Protein AF-A0A959Q922-F1 (afdb_monomer_lite)

Radius of gyration: 21.71 Å; chains: 1; bounding box: 64×31×57 Å

Structure (mmCIF, N/CA/C/O backbone):
data_AF-A0A959Q922-F1
#
_entry.id   AF-A0A959Q922-F1
#
loop_
_atom_site.group_PDB
_atom_site.id
_atom_site.type_symbol
_atom_site.label_atom_id
_atom_site.label_alt_id
_atom_site.label_comp_id
_atom_site.label_asym_id
_atom_site.label_entity_id
_atom_site.label_seq_id
_atom_site.pdbx_PDB_ins_code
_atom_site.Cartn_x
_atom_site.Cartn_y
_atom_site.Cartn_z
_atom_site.occupancy
_atom_site.B_iso_or_equiv
_atom_site.auth_seq_id
_atom_site.auth_comp_id
_atom_site.auth_asym_id
_atom_site.auth_atom_id
_atom_site.pdbx_PDB_model_num
ATOM 1 N N . TRP A 1 1 ? 31.386 0.779 5.996 1.00 81.12 1 TRP A N 1
ATOM 2 C CA . TRP A 1 1 ? 32.183 0.814 4.757 1.00 81.12 1 TRP A CA 1
ATOM 3 C C . TRP A 1 1 ? 32.625 -0.578 4.298 1.00 81.12 1 TRP A C 1
ATOM 5 O O . TRP A 1 1 ? 32.107 -1.044 3.297 1.00 81.12 1 TRP A O 1
ATOM 15 N N . LEU A 1 2 ? 33.477 -1.306 5.037 1.00 88.06 2 LEU A N 1
ATOM 16 C CA . LEU A 1 2 ? 33.973 -2.633 4.607 1.00 88.06 2 LEU A CA 1
ATOM 17 C C . LEU A 1 2 ? 32.867 -3.659 4.289 1.00 88.06 2 LEU A C 1
ATOM 19 O O . LEU A 1 2 ? 32.895 -4.270 3.225 1.00 88.06 2 LEU A O 1
ATOM 23 N N . ARG A 1 3 ? 31.847 -3.783 5.153 1.00 87.06 3 ARG A N 1
ATOM 24 C CA . ARG A 1 3 ? 30.677 -4.652 4.900 1.00 87.06 3 ARG A CA 1
ATOM 25 C C . ARG A 1 3 ? 29.931 -4.293 3.606 1.00 87.06 3 ARG A C 1
ATOM 27 O O . ARG A 1 3 ? 29.503 -5.174 2.876 1.00 87.06 3 ARG A O 1
ATOM 34 N N . PHE A 1 4 ? 29.814 -3.001 3.301 1.00 88.00 4 PHE A N 1
ATOM 35 C CA . PHE A 1 4 ? 29.164 -2.521 2.081 1.00 88.00 4 PHE A CA 1
ATOM 36 C C . PHE A 1 4 ? 29.964 -2.900 0.826 1.00 88.00 4 PHE A C 1
ATOM 38 O O . PHE A 1 4 ? 29.397 -3.399 -0.143 1.00 88.00 4 PHE A O 1
ATOM 45 N N . LEU A 1 5 ? 31.290 -2.733 0.862 1.00 90.00 5 LEU A N 1
ATOM 46 C CA . LEU A 1 5 ? 32.164 -3.130 -0.243 1.00 90.00 5 LEU A CA 1
ATOM 47 C C . LEU A 1 5 ? 32.146 -4.645 -0.484 1.00 90.00 5 LEU A C 1
ATOM 49 O O . LEU A 1 5 ? 32.189 -5.076 -1.636 1.00 90.00 5 LEU A O 1
ATOM 53 N N . GLN A 1 6 ? 32.057 -5.447 0.582 1.00 90.56 6 GLN A N 1
ATOM 54 C CA . GLN A 1 6 ? 31.902 -6.901 0.485 1.00 90.56 6 GLN A CA 1
ATOM 55 C C . GLN A 1 6 ? 30.592 -7.282 -0.214 1.00 90.56 6 GLN A C 1
ATOM 57 O O . GLN A 1 6 ? 30.623 -8.092 -1.138 1.00 90.56 6 GLN A O 1
ATOM 62 N N . GLU A 1 7 ? 29.471 -6.657 0.155 1.00 89.75 7 GLU A N 1
ATOM 63 C CA . GLU A 1 7 ? 28.187 -6.875 -0.526 1.00 89.75 7 GLU A CA 1
ATOM 64 C C . GLU A 1 7 ? 28.234 -6.428 -1.992 1.00 89.75 7 GLU A C 1
ATOM 66 O O . GLU A 1 7 ? 27.831 -7.183 -2.873 1.00 89.75 7 GLU A O 1
ATOM 71 N N . CYS A 1 8 ? 28.819 -5.263 -2.288 1.00 89.44 8 CYS A N 1
ATOM 72 C CA . CYS A 1 8 ? 29.004 -4.808 -3.668 1.00 89.44 8 CYS A CA 1
ATOM 73 C C . CYS A 1 8 ? 29.812 -5.813 -4.496 1.00 89.44 8 CYS A C 1
ATOM 75 O O . CYS A 1 8 ? 29.437 -6.135 -5.621 1.00 89.44 8 CYS A O 1
ATOM 77 N N . ARG A 1 9 ? 30.904 -6.348 -3.936 1.00 90.94 9 ARG A N 1
ATOM 78 C CA . ARG A 1 9 ? 31.729 -7.363 -4.602 1.00 90.94 9 ARG A CA 1
ATOM 79 C C . ARG A 1 9 ? 30.951 -8.656 -4.833 1.00 90.94 9 ARG A C 1
ATOM 81 O O . ARG A 1 9 ? 31.013 -9.201 -5.928 1.00 90.94 9 ARG A O 1
ATOM 88 N N . LYS A 1 10 ? 30.210 -9.126 -3.827 1.00 90.56 10 LYS A N 1
ATOM 89 C CA . LYS A 1 10 ? 29.390 -10.344 -3.905 1.00 90.56 10 LYS A CA 1
ATOM 90 C C . LYS A 1 10 ? 28.313 -10.253 -4.989 1.00 90.56 10 LYS A C 1
ATOM 92 O O . LYS A 1 10 ? 28.005 -11.257 -5.616 1.00 90.56 10 LYS A O 1
ATOM 97 N N . ARG A 1 11 ? 27.764 -9.058 -5.213 1.00 87.88 11 ARG A N 1
ATOM 98 C CA . ARG A 1 11 ? 26.730 -8.776 -6.222 1.00 87.88 11 ARG A CA 1
ATOM 99 C C . ARG A 1 11 ? 27.289 -8.349 -7.582 1.00 87.88 11 ARG A C 1
ATOM 101 O O . ARG A 1 11 ? 26.528 -7.919 -8.437 1.00 87.88 11 ARG A O 1
ATOM 108 N N . GLY A 1 12 ? 28.608 -8.430 -7.777 1.00 90.12 12 GLY A N 1
ATOM 109 C CA . GLY A 1 12 ? 29.240 -8.089 -9.052 1.00 90.12 12 GLY A CA 1
ATOM 110 C C . GLY A 1 12 ? 29.175 -6.602 -9.410 1.00 90.12 12 GLY A C 1
ATOM 111 O O . GLY A 1 12 ? 29.286 -6.263 -10.581 1.00 90.12 12 GLY A O 1
ATOM 112 N N . ILE A 1 13 ? 29.006 -5.706 -8.431 1.00 89.81 13 ILE A N 1
ATOM 113 C CA . ILE A 1 13 ? 28.957 -4.262 -8.684 1.00 89.81 13 ILE A CA 1
ATOM 114 C C . ILE A 1 13 ? 30.365 -3.767 -9.073 1.00 89.81 13 ILE A C 1
ATOM 116 O O . ILE A 1 13 ? 31.301 -3.897 -8.254 1.00 89.81 13 ILE A O 1
ATOM 120 N N . PRO A 1 14 ? 30.523 -3.186 -10.283 1.00 92.88 14 PRO A N 1
ATOM 121 C CA . PRO A 1 14 ? 31.784 -2.622 -10.764 1.00 92.88 14 PRO A CA 1
ATOM 122 C C . PRO A 1 14 ? 32.370 -1.591 -9.797 1.00 92.88 14 PRO A C 1
ATOM 124 O O . PRO A 1 14 ? 31.629 -0.903 -9.096 1.00 92.88 14 PRO A O 1
ATOM 127 N N . VAL A 1 15 ? 33.701 -1.529 -9.695 1.00 92.88 15 VAL A N 1
ATOM 128 C CA . VAL A 1 15 ? 34.408 -0.713 -8.685 1.00 92.88 15 VAL A CA 1
ATOM 129 C C . VAL A 1 15 ? 34.086 0.775 -8.830 1.00 92.88 15 VAL A C 1
ATOM 131 O O . VAL A 1 15 ? 33.819 1.439 -7.831 1.00 92.88 15 VAL A O 1
ATOM 134 N N . ASP A 1 16 ? 34.050 1.256 -10.064 1.00 93.50 16 ASP A N 1
ATOM 135 C CA . ASP A 1 16 ? 33.673 2.603 -10.491 1.00 93.50 16 ASP A CA 1
ATOM 136 C C . ASP A 1 16 ? 32.233 2.978 -10.103 1.00 93.50 16 ASP A C 1
ATOM 138 O O . ASP A 1 16 ? 31.968 4.124 -9.750 1.00 93.50 16 ASP A O 1
ATOM 142 N N . HIS A 1 17 ? 31.313 2.013 -10.037 1.00 93.31 17 HIS A N 1
ATOM 143 C CA . HIS A 1 17 ? 29.937 2.260 -9.589 1.00 93.31 17 HIS A CA 1
ATOM 144 C C . HIS A 1 17 ? 29.790 2.342 -8.060 1.00 93.31 17 HIS A C 1
ATOM 146 O O . HIS A 1 17 ? 28.818 2.912 -7.562 1.00 93.31 17 HIS A O 1
ATOM 152 N N . ARG A 1 18 ? 30.725 1.786 -7.274 1.00 92.12 18 ARG A N 1
ATOM 153 C CA . ARG A 1 18 ? 30.552 1.637 -5.810 1.00 92.12 18 ARG A CA 1
ATOM 154 C C . ARG A 1 18 ? 30.454 2.964 -5.072 1.00 92.12 18 ARG A C 1
ATOM 156 O O . ARG A 1 18 ? 29.765 3.022 -4.056 1.00 92.12 18 ARG A O 1
ATOM 163 N N . LEU A 1 19 ? 31.121 4.008 -5.568 1.00 91.19 19 LEU A N 1
ATOM 164 C CA . LEU A 1 19 ? 31.054 5.339 -4.967 1.00 91.19 19 LEU A CA 1
ATOM 165 C C . LEU A 1 19 ? 29.645 5.930 -5.096 1.00 91.19 19 LEU A C 1
ATOM 167 O O . LEU A 1 19 ? 29.075 6.357 -4.095 1.00 91.19 19 LEU A O 1
ATOM 171 N N . ALA A 1 20 ? 29.052 5.866 -6.292 1.00 91.50 20 ALA A N 1
ATOM 172 C CA . ALA A 1 20 ? 27.678 6.308 -6.523 1.00 91.50 20 ALA A CA 1
ATOM 173 C C . ALA A 1 20 ? 26.677 5.498 -5.685 1.00 91.50 20 ALA A C 1
ATOM 175 O O . ALA A 1 20 ? 25.790 6.064 -5.053 1.00 91.50 20 ALA A O 1
ATOM 176 N N . VAL A 1 21 ? 26.858 4.176 -5.597 1.00 90.75 21 VAL A N 1
ATOM 177 C CA . VAL A 1 21 ? 26.016 3.319 -4.747 1.00 90.75 21 VAL A CA 1
ATOM 178 C C . VAL A 1 21 ? 26.123 3.705 -3.266 1.00 90.75 21 VAL A C 1
ATOM 180 O O . VAL A 1 21 ? 25.120 3.719 -2.554 1.00 90.75 21 VAL A O 1
ATOM 183 N N . TRP A 1 22 ? 27.326 4.016 -2.785 1.00 90.56 22 TRP A N 1
ATOM 184 C CA . TRP A 1 22 ? 27.530 4.444 -1.403 1.00 90.56 22 TRP A CA 1
ATOM 185 C C . TRP A 1 22 ? 26.873 5.788 -1.113 1.00 90.56 22 TRP A C 1
ATOM 187 O O . TRP A 1 22 ? 26.200 5.923 -0.095 1.00 90.56 22 TRP A O 1
ATOM 197 N N . ALA A 1 23 ? 27.026 6.755 -2.016 1.00 90.06 23 ALA A N 1
ATOM 198 C CA . ALA A 1 23 ? 26.365 8.050 -1.920 1.00 90.06 23 ALA A CA 1
ATOM 199 C C . ALA A 1 23 ? 24.838 7.874 -1.817 1.00 90.06 23 ALA A C 1
ATOM 201 O O . ALA A 1 23 ? 24.204 8.423 -0.916 1.00 90.06 23 ALA A O 1
ATOM 202 N N . LEU A 1 24 ? 24.255 6.983 -2.628 1.00 89.25 24 LEU A N 1
ATOM 203 C CA . LEU A 1 24 ? 22.829 6.648 -2.549 1.00 89.25 24 LEU A CA 1
ATOM 204 C C . LEU A 1 24 ? 22.419 6.041 -1.200 1.00 89.25 24 LEU A C 1
ATOM 206 O O . LEU A 1 24 ? 21.333 6.341 -0.706 1.00 89.25 24 LEU A O 1
ATOM 210 N N . ASP A 1 25 ? 23.270 5.219 -0.578 1.00 87.31 25 ASP A N 1
ATOM 211 C CA . ASP A 1 25 ? 23.024 4.696 0.777 1.00 87.31 25 ASP A CA 1
ATOM 212 C C . ASP A 1 25 ? 23.011 5.821 1.823 1.00 87.31 25 ASP A C 1
ATOM 214 O O . ASP A 1 25 ? 22.248 5.773 2.789 1.00 87.31 25 ASP A O 1
ATOM 218 N N . LYS A 1 26 ? 23.808 6.873 1.600 1.00 89.00 26 LYS A N 1
ATOM 219 C CA . LYS A 1 26 ? 23.829 8.098 2.412 1.00 89.00 26 LYS A CA 1
ATOM 220 C C . LYS A 1 26 ? 22.708 9.083 2.094 1.00 89.00 26 LYS A C 1
ATOM 222 O O . LYS A 1 26 ? 22.577 10.080 2.796 1.00 89.00 26 LYS A O 1
ATOM 227 N N . GLY A 1 27 ? 21.856 8.775 1.117 1.00 86.81 27 GLY A N 1
ATOM 228 C CA . GLY A 1 27 ? 20.768 9.652 0.687 1.00 86.81 27 GLY A CA 1
ATOM 229 C C . GLY A 1 27 ? 21.210 10.749 -0.282 1.00 86.81 27 GLY A C 1
ATOM 230 O O . GLY A 1 27 ? 20.425 11.645 -0.576 1.00 86.81 27 GLY A O 1
ATOM 231 N N . GLU A 1 28 ? 22.434 10.680 -0.801 1.00 89.94 28 GLU A N 1
ATOM 232 C CA . GLU A 1 28 ? 22.935 11.576 -1.838 1.00 89.94 28 GLU A CA 1
ATOM 233 C C . GLU A 1 28 ? 22.493 11.060 -3.211 1.00 89.94 28 GLU A C 1
ATOM 235 O O 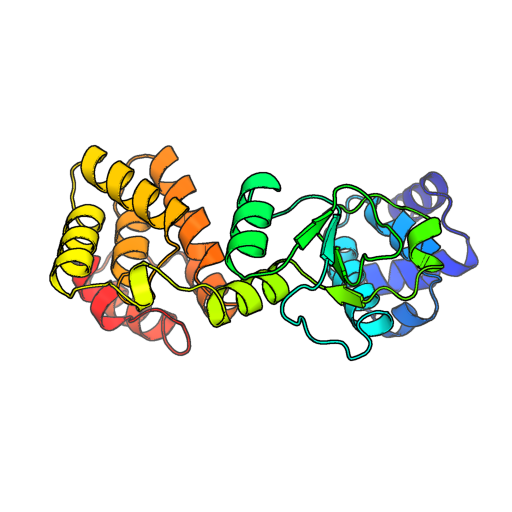. GLU A 1 28 ? 23.095 10.175 -3.820 1.00 89.94 28 GLU A O 1
ATOM 240 N N . GLU A 1 29 ? 21.385 11.605 -3.704 1.00 87.19 29 GLU A N 1
ATOM 241 C CA . GLU A 1 29 ? 20.735 11.122 -4.926 1.00 87.19 29 GLU A CA 1
ATOM 242 C C . GLU A 1 29 ? 21.358 11.679 -6.215 1.00 87.19 29 GLU A C 1
ATOM 244 O O . GLU A 1 29 ? 21.071 11.176 -7.299 1.00 87.19 29 GLU A O 1
ATOM 249 N N . GLY A 1 30 ? 22.249 12.673 -6.118 1.00 86.38 30 GLY A N 1
ATOM 250 C CA . GLY A 1 30 ? 22.858 13.345 -7.275 1.00 86.38 30 GLY A CA 1
ATOM 251 C C . GLY A 1 30 ? 23.665 12.419 -8.192 1.00 86.38 30 GLY A C 1
ATOM 252 O O . GLY A 1 30 ? 23.790 12.688 -9.384 1.00 86.38 30 GLY A O 1
ATOM 253 N N . LEU A 1 31 ? 24.156 11.292 -7.668 1.00 85.12 31 LEU A N 1
ATOM 254 C CA . LEU A 1 31 ? 24.905 10.296 -8.442 1.00 85.12 31 LEU A CA 1
ATOM 255 C C . LEU A 1 31 ? 24.020 9.167 -9.004 1.00 85.12 31 LEU A C 1
ATOM 257 O O . LEU A 1 31 ? 24.512 8.312 -9.738 1.00 85.12 31 LEU A O 1
ATOM 261 N N . ALA A 1 32 ? 22.708 9.170 -8.726 1.00 84.88 32 A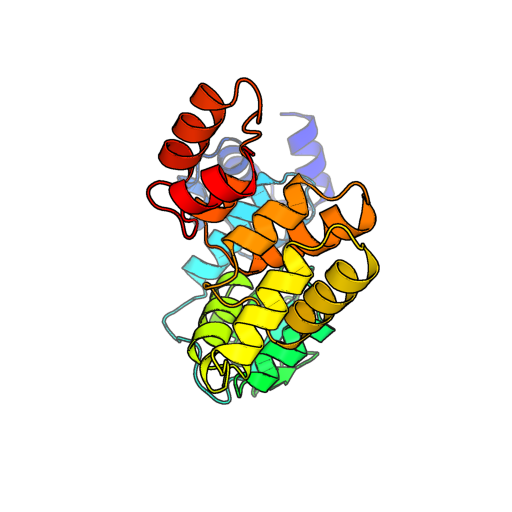LA A N 1
ATOM 262 C CA . ALA A 1 32 ? 21.760 8.157 -9.209 1.00 84.88 32 ALA A CA 1
ATOM 263 C C . ALA A 1 32 ? 21.784 7.993 -10.736 1.00 84.88 32 ALA A C 1
ATOM 265 O O . ALA A 1 32 ? 21.728 6.874 -11.250 1.00 84.88 32 ALA A O 1
ATOM 266 N N . GLY A 1 33 ? 21.876 9.118 -11.456 1.00 84.00 33 GLY A N 1
ATOM 267 C CA . GLY A 1 33 ? 21.848 9.164 -12.919 1.00 84.00 33 GLY A CA 1
ATOM 268 C C . GLY A 1 33 ? 23.062 8.524 -13.593 1.00 84.00 33 GLY A C 1
ATOM 269 O O . GLY A 1 33 ? 22.961 8.122 -14.751 1.00 84.00 33 GLY A O 1
ATOM 270 N N . GLN A 1 34 ? 24.177 8.390 -12.869 1.00 87.69 34 GLN A N 1
ATOM 271 C CA . GLN A 1 34 ? 25.429 7.832 -13.389 1.00 87.69 34 GLN A CA 1
ATOM 272 C C . GLN A 1 34 ? 25.416 6.302 -13.430 1.00 87.69 34 GLN A C 1
ATOM 274 O O . GLN A 1 34 ? 26.198 5.697 -14.156 1.00 87.69 34 GLN A O 1
ATOM 279 N N . LEU A 1 35 ? 24.525 5.661 -12.667 1.00 89.06 35 LEU A N 1
ATOM 280 C CA . LEU A 1 35 ? 24.443 4.209 -12.633 1.00 89.06 35 LEU A CA 1
ATOM 281 C C . LEU A 1 35 ? 23.679 3.672 -13.854 1.00 89.06 35 LEU A C 1
ATOM 283 O O . LEU A 1 35 ? 22.560 4.129 -14.136 1.00 89.06 35 LEU A O 1
ATOM 287 N N . PRO A 1 36 ? 24.219 2.656 -14.554 1.00 88.12 36 PRO A N 1
ATOM 288 C CA . PRO A 1 36 ? 23.444 1.928 -15.545 1.00 88.12 36 PRO A CA 1
ATOM 289 C C . PRO A 1 36 ? 22.304 1.171 -14.859 1.00 88.12 36 PRO A C 1
ATOM 291 O O . PRO A 1 36 ? 22.380 0.800 -13.685 1.00 88.12 36 PRO A O 1
ATOM 294 N N . ILE A 1 37 ? 21.232 0.907 -15.600 1.00 84.06 37 ILE A N 1
ATOM 295 C CA . ILE A 1 37 ? 20.049 0.222 -15.068 1.00 84.06 37 ILE A CA 1
ATOM 296 C C . ILE A 1 37 ? 20.375 -1.195 -14.552 1.00 84.06 37 ILE A C 1
ATOM 298 O O . ILE A 1 37 ? 19.876 -1.587 -13.500 1.00 84.06 37 ILE A O 1
ATOM 302 N N . ALA A 1 38 ? 21.318 -1.907 -15.178 1.00 84.06 38 ALA A N 1
ATOM 303 C CA . ALA A 1 38 ? 21.831 -3.185 -14.680 1.00 84.06 38 ALA A CA 1
ATOM 304 C C . ALA A 1 38 ? 22.431 -3.082 -13.261 1.00 84.06 38 ALA A C 1
ATOM 306 O O . ALA A 1 38 ? 22.221 -3.964 -12.427 1.00 84.06 38 ALA A O 1
ATOM 307 N N . ALA A 1 39 ? 23.124 -1.980 -12.941 1.00 87.69 39 ALA A N 1
ATOM 308 C CA . ALA A 1 39 ? 23.636 -1.755 -11.590 1.00 87.69 39 ALA A CA 1
ATOM 309 C C . ALA A 1 39 ? 22.485 -1.551 -10.598 1.00 87.69 39 ALA A C 1
ATOM 311 O O . ALA A 1 39 ? 22.498 -2.134 -9.518 1.00 87.69 39 ALA A O 1
ATOM 312 N N . TRP A 1 40 ? 21.452 -0.798 -10.984 1.00 87.69 40 TRP A N 1
ATOM 313 C CA . TRP A 1 40 ? 20.232 -0.621 -10.191 1.00 87.69 40 TRP A CA 1
ATOM 314 C C . TRP A 1 40 ? 19.535 -1.949 -9.866 1.00 87.69 40 TRP A C 1
ATOM 316 O O . TRP A 1 40 ? 19.079 -2.137 -8.737 1.00 87.69 40 TRP A O 1
ATOM 326 N N . TRP A 1 41 ? 19.508 -2.896 -10.806 1.00 87.31 41 TRP A N 1
ATOM 327 C CA . TRP A 1 41 ? 18.996 -4.246 -10.561 1.00 87.31 41 TRP A CA 1
ATOM 328 C C . TRP A 1 41 ? 19.832 -5.016 -9.539 1.00 87.31 41 TRP A C 1
ATOM 330 O O . TRP A 1 41 ? 19.270 -5.578 -8.599 1.00 87.31 41 TRP A O 1
ATOM 340 N N . ALA A 1 42 ? 21.163 -4.970 -9.645 1.00 86.44 42 ALA A N 1
ATOM 341 C CA . ALA A 1 42 ? 22.051 -5.586 -8.657 1.00 86.44 42 ALA A CA 1
ATOM 342 C C . ALA A 1 42 ? 21.846 -5.004 -7.241 1.00 86.44 42 ALA A C 1
ATOM 344 O O . ALA A 1 42 ? 21.926 -5.730 -6.246 1.00 86.44 42 ALA A O 1
ATOM 345 N N . LEU A 1 43 ? 21.504 -3.713 -7.128 1.00 87.62 43 LEU A N 1
ATOM 346 C CA . LEU A 1 43 ? 21.202 -3.072 -5.840 1.00 87.62 43 LEU A CA 1
ATOM 347 C C . LEU A 1 43 ? 19.946 -3.606 -5.155 1.00 87.62 43 LEU A C 1
ATOM 349 O O . LEU A 1 43 ? 19.875 -3.574 -3.926 1.00 87.62 43 LEU A O 1
ATOM 353 N N . LEU A 1 44 ? 18.962 -4.115 -5.901 1.00 85.81 44 LEU A N 1
ATOM 354 C CA . LEU A 1 44 ? 17.750 -4.688 -5.306 1.00 85.81 44 LEU A CA 1
ATOM 355 C C . LEU A 1 44 ? 18.023 -5.965 -4.508 1.00 85.81 44 LEU A C 1
ATOM 357 O O . LEU A 1 44 ? 17.262 -6.294 -3.587 1.00 85.81 44 LEU A O 1
ATOM 361 N N . GLU A 1 45 ? 19.101 -6.671 -4.848 1.00 85.19 45 GLU A N 1
ATOM 362 C CA . GLU A 1 45 ? 19.537 -7.870 -4.141 1.00 85.19 45 GLU A CA 1
ATOM 363 C C . GLU A 1 45 ? 20.265 -7.559 -2.828 1.00 85.19 45 GLU A C 1
ATOM 365 O O . GLU A 1 45 ? 20.411 -8.436 -1.966 1.00 85.19 45 GLU A O 1
ATOM 370 N N . ILE A 1 46 ? 20.712 -6.314 -2.648 1.00 85.31 46 ILE A N 1
ATOM 371 C CA . ILE A 1 46 ? 21.282 -5.856 -1.387 1.00 85.31 46 ILE A CA 1
ATOM 372 C C . ILE A 1 46 ? 20.119 -5.636 -0.405 1.00 85.31 46 ILE A C 1
ATOM 374 O O . ILE A 1 46 ? 19.136 -4.966 -0.737 1.00 85.31 46 ILE A O 1
ATOM 378 N N . PRO A 1 47 ? 20.177 -6.182 0.824 1.00 81.06 47 PRO A N 1
ATOM 379 C CA . PRO A 1 47 ? 19.087 -6.101 1.796 1.00 81.06 47 PRO A CA 1
ATOM 380 C C . PRO A 1 47 ? 18.974 -4.715 2.464 1.00 81.06 47 PRO A C 1
ATOM 382 O O . PRO A 1 47 ? 18.725 -4.619 3.662 1.00 81.06 47 PRO A O 1
ATOM 385 N N . LEU A 1 48 ? 19.127 -3.633 1.696 1.00 82.25 48 LEU A N 1
ATOM 386 C CA . LEU A 1 48 ? 18.989 -2.253 2.152 1.00 82.25 48 LEU A CA 1
ATOM 387 C C . LEU A 1 48 ? 17.637 -1.679 1.685 1.00 82.25 48 LEU A C 1
ATOM 389 O O . LEU A 1 48 ? 17.392 -1.551 0.481 1.00 82.25 48 LEU A O 1
ATOM 393 N N . PRO A 1 49 ? 16.717 -1.335 2.610 1.00 77.81 49 PRO A N 1
ATOM 394 C CA . PRO A 1 49 ? 15.394 -0.813 2.253 1.00 77.81 49 PRO A CA 1
ATOM 395 C C . PRO A 1 49 ? 15.429 0.481 1.426 1.00 77.81 49 PRO A C 1
ATOM 397 O O . PRO A 1 49 ? 14.544 0.693 0.592 1.00 77.81 49 PRO A O 1
ATOM 400 N N . SER A 1 50 ? 16.446 1.323 1.637 1.00 83.38 50 SER A N 1
ATOM 401 C CA . SER A 1 50 ? 16.686 2.576 0.909 1.00 83.38 50 SER A CA 1
ATOM 402 C C . SER A 1 50 ? 16.784 2.338 -0.597 1.00 83.38 50 SER A C 1
ATOM 404 O O . SER A 1 50 ? 16.063 2.979 -1.362 1.00 83.38 50 SER A O 1
ATOM 406 N N . PHE A 1 51 ? 17.567 1.347 -1.028 1.00 85.88 51 PHE A N 1
ATOM 407 C CA . PHE A 1 51 ? 17.762 1.039 -2.446 1.00 85.88 51 PHE A CA 1
ATOM 408 C C . PHE A 1 51 ? 16.488 0.593 -3.147 1.00 85.88 51 PHE A C 1
ATOM 410 O O . PHE A 1 51 ? 16.232 1.028 -4.261 1.00 85.88 51 PHE A O 1
ATOM 417 N N . ARG A 1 52 ? 15.617 -0.184 -2.495 1.00 84.88 52 ARG A N 1
ATOM 418 C CA . ARG A 1 52 ? 14.334 -0.589 -3.103 1.00 84.88 52 ARG A CA 1
ATOM 419 C C . ARG A 1 52 ? 13.388 0.584 -3.334 1.00 84.88 52 ARG A C 1
ATOM 421 O O . ARG A 1 52 ? 12.552 0.546 -4.238 1.00 84.88 52 ARG A O 1
ATOM 428 N N . ARG A 1 53 ? 13.449 1.598 -2.469 1.00 84.75 53 ARG A N 1
ATOM 429 C CA . ARG A 1 53 ? 12.675 2.832 -2.637 1.00 84.75 53 ARG A CA 1
ATOM 430 C C . ARG A 1 53 ? 13.265 3.671 -3.768 1.00 84.75 53 ARG A C 1
ATOM 432 O O . ARG A 1 53 ? 12.520 4.074 -4.654 1.00 84.75 53 ARG A O 1
ATOM 439 N N . LEU A 1 54 ? 14.582 3.873 -3.748 1.00 86.25 54 LEU A N 1
ATOM 440 C CA . LEU A 1 54 ? 15.301 4.663 -4.749 1.00 86.25 54 LEU A CA 1
ATOM 441 C C . LEU A 1 54 ? 15.201 4.048 -6.147 1.00 86.25 54 LEU A C 1
ATOM 443 O O . LEU A 1 54 ? 14.881 4.765 -7.083 1.00 86.25 54 LEU A O 1
ATOM 447 N N . PHE A 1 55 ? 15.361 2.728 -6.269 1.00 86.69 55 PHE A N 1
ATOM 448 C CA . PHE A 1 55 ? 15.215 1.987 -7.523 1.00 86.69 55 PHE A CA 1
ATOM 449 C C . PHE A 1 55 ? 13.863 2.248 -8.174 1.00 86.69 55 PHE A C 1
ATOM 451 O O . PHE A 1 55 ? 13.795 2.614 -9.341 1.00 86.69 55 PHE A O 1
ATOM 458 N N . ARG A 1 56 ? 12.774 2.079 -7.412 1.00 83.94 56 ARG A N 1
ATOM 459 C CA . ARG A 1 56 ? 11.421 2.255 -7.949 1.00 83.94 56 ARG A CA 1
ATOM 460 C C . ARG A 1 56 ? 11.203 3.671 -8.442 1.00 83.94 56 ARG A C 1
ATOM 462 O O . ARG A 1 56 ? 10.686 3.834 -9.536 1.00 83.94 56 ARG A O 1
ATOM 469 N N . ARG A 1 57 ? 11.626 4.666 -7.660 1.00 84.62 57 ARG A N 1
ATOM 470 C CA . ARG A 1 57 ? 11.521 6.066 -8.069 1.00 84.62 57 ARG A CA 1
ATOM 471 C C . ARG A 1 57 ? 12.357 6.322 -9.326 1.00 84.62 57 ARG A C 1
ATOM 473 O O . ARG A 1 57 ? 11.819 6.774 -10.316 1.00 84.62 57 ARG A O 1
ATOM 480 N N . PHE A 1 58 ? 13.623 5.911 -9.335 1.00 85.44 58 PHE A N 1
ATOM 481 C CA . PHE A 1 58 ? 14.525 6.126 -10.466 1.00 85.44 58 PHE A CA 1
ATOM 482 C C . PHE A 1 58 ? 14.056 5.455 -11.763 1.00 85.44 58 PHE A C 1
ATOM 484 O O . PHE A 1 58 ? 14.070 6.081 -12.818 1.00 85.44 58 PHE A O 1
ATOM 491 N N . VAL A 1 59 ? 13.638 4.187 -11.708 1.00 82.88 59 VAL A N 1
ATOM 492 C CA . VAL A 1 59 ? 13.178 3.462 -12.902 1.00 82.88 59 VAL A CA 1
ATOM 493 C C . VAL A 1 59 ? 11.870 4.046 -13.422 1.00 82.88 59 VAL A C 1
ATOM 495 O O . VAL A 1 59 ? 11.726 4.205 -14.632 1.00 82.88 59 VAL A O 1
ATOM 498 N N . VAL A 1 60 ? 10.944 4.414 -12.533 1.00 84.00 60 VAL A N 1
ATOM 499 C CA . VAL A 1 60 ? 9.693 5.071 -12.931 1.00 84.00 60 VAL A CA 1
ATOM 500 C C . VAL A 1 60 ? 9.961 6.466 -13.494 1.00 84.00 60 VAL A C 1
ATOM 502 O O . VAL A 1 60 ? 9.432 6.777 -14.547 1.00 84.00 60 VAL A O 1
ATOM 505 N N . ASP A 1 61 ? 10.833 7.273 -12.897 1.00 83.31 61 ASP A N 1
ATOM 506 C CA . ASP A 1 61 ? 11.125 8.623 -13.401 1.00 83.31 61 ASP A CA 1
ATOM 507 C C . ASP A 1 61 ? 11.854 8.582 -14.755 1.00 83.31 61 ASP A C 1
ATOM 509 O O . ASP A 1 61 ? 11.592 9.394 -15.638 1.00 83.31 61 ASP A O 1
ATOM 513 N N . ARG A 1 62 ? 12.766 7.619 -14.945 1.00 77.25 62 ARG A N 1
ATOM 514 C CA . ARG A 1 62 ? 13.620 7.538 -16.140 1.00 77.25 62 ARG A CA 1
ATOM 515 C C . ARG A 1 62 ? 12.972 6.804 -17.316 1.00 77.25 62 ARG A C 1
ATOM 517 O O . ARG A 1 62 ? 13.356 7.034 -18.457 1.00 77.25 62 ARG A O 1
ATOM 524 N N . LYS A 1 63 ? 12.052 5.871 -17.053 1.00 75.38 63 LYS A N 1
ATOM 525 C CA . LYS A 1 63 ? 11.371 5.060 -18.082 1.00 75.38 63 LYS A CA 1
ATOM 526 C C . LYS A 1 63 ? 9.849 5.232 -18.083 1.00 75.38 63 LYS A C 1
ATOM 528 O O . LYS A 1 63 ? 9.159 4.639 -18.910 1.00 75.38 63 LYS A O 1
ATOM 533 N N . GLY A 1 64 ? 9.305 6.037 -17.179 1.00 65.94 64 GLY A N 1
ATOM 534 C CA . GLY A 1 64 ? 7.903 6.446 -17.148 1.00 65.94 64 GLY A CA 1
ATOM 535 C C . GLY A 1 64 ? 7.628 7.613 -18.088 1.00 65.94 64 GLY A C 1
ATOM 536 O O . GLY A 1 64 ? 6.931 8.550 -17.712 1.00 65.94 64 GLY A O 1
ATOM 537 N N . GLU A 1 65 ? 8.181 7.585 -19.302 1.00 58.84 65 GLU A N 1
ATOM 538 C CA . GLU A 1 65 ? 7.907 8.612 -20.305 1.00 58.84 65 GLU A CA 1
ATOM 539 C C . GLU A 1 65 ? 6.420 8.579 -20.701 1.00 58.84 65 GLU A C 1
ATOM 541 O O . GLU A 1 65 ? 5.986 7.782 -21.532 1.00 58.84 65 GLU A O 1
ATOM 546 N N . GLY A 1 66 ? 5.628 9.446 -20.065 1.00 60.72 66 GLY A N 1
ATOM 547 C CA . GLY A 1 66 ? 4.505 10.181 -20.657 1.00 60.72 66 GLY A CA 1
ATOM 548 C C . GLY A 1 66 ? 3.296 9.403 -21.182 1.00 60.72 66 GLY A C 1
ATOM 549 O O . GLY A 1 66 ? 2.391 10.025 -21.737 1.00 60.72 66 GLY A O 1
ATOM 550 N N . ARG A 1 67 ? 3.232 8.076 -21.039 1.00 79.94 67 ARG A N 1
ATOM 551 C CA . ARG A 1 67 ? 2.059 7.284 -21.435 1.00 79.94 67 ARG A CA 1
ATOM 552 C C . ARG A 1 67 ? 1.206 6.995 -20.200 1.00 79.94 67 ARG A C 1
ATOM 554 O O . ARG A 1 67 ? 1.506 6.051 -19.477 1.00 79.94 67 ARG A O 1
ATOM 561 N N . PRO A 1 68 ? 0.164 7.799 -19.918 1.00 88.06 68 PRO A N 1
ATOM 562 C CA . PRO A 1 68 ? -0.767 7.467 -18.849 1.00 88.06 68 PRO A CA 1
ATOM 563 C C . PRO A 1 68 ? -1.457 6.136 -19.157 1.00 88.06 68 PRO A C 1
ATOM 565 O O . PRO A 1 68 ? -1.619 5.768 -20.325 1.00 88.06 68 PRO A O 1
ATOM 568 N N . LEU A 1 69 ? -1.904 5.440 -18.111 1.00 92.56 69 LEU A N 1
ATOM 569 C CA . LEU A 1 69 ? -2.730 4.245 -18.258 1.00 92.56 69 LEU A CA 1
ATOM 570 C C . LEU A 1 69 ? -3.997 4.592 -19.054 1.00 92.56 69 LEU A C 1
ATOM 572 O O . LEU A 1 69 ? -4.663 5.598 -18.801 1.00 92.56 69 LEU A O 1
ATOM 576 N N . ARG A 1 70 ? -4.318 3.764 -20.050 1.00 93.25 70 ARG A N 1
ATOM 577 C CA . ARG A 1 70 ? -5.486 3.921 -20.929 1.00 93.25 70 ARG A CA 1
ATOM 578 C C . ARG A 1 70 ? -6.279 2.614 -20.967 1.00 93.25 70 ARG A C 1
ATOM 580 O O . ARG A 1 70 ? -5.668 1.558 -20.800 1.00 93.25 70 ARG A O 1
ATOM 587 N N . PRO A 1 71 ? -7.599 2.663 -21.225 1.00 92.38 71 PRO A N 1
ATOM 588 C CA . PRO A 1 71 ? -8.405 1.453 -21.359 1.00 92.38 71 PRO A CA 1
ATOM 589 C C . PRO A 1 71 ? -7.804 0.489 -22.388 1.00 92.38 71 PRO A C 1
ATOM 591 O O . PRO A 1 71 ? -7.303 0.921 -23.427 1.00 92.38 71 PRO A O 1
ATOM 594 N N . GLY A 1 72 ? -7.831 -0.810 -22.091 1.00 94.12 72 GLY A N 1
ATOM 595 C CA . GLY 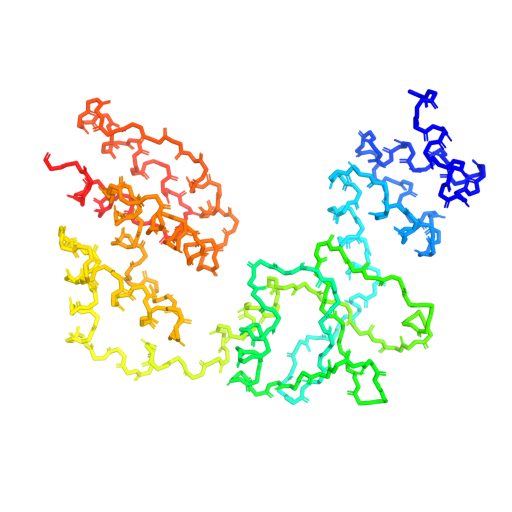A 1 72 ? -7.264 -1.856 -22.941 1.00 94.12 72 GLY A CA 1
ATOM 596 C C . GLY A 1 72 ? -5.741 -2.011 -22.876 1.00 94.12 72 GLY A C 1
ATOM 597 O O . GLY A 1 72 ? -5.221 -2.917 -23.529 1.00 94.12 72 GLY A O 1
ATOM 598 N N . ALA A 1 73 ? -5.021 -1.188 -22.102 1.00 96.44 73 ALA A N 1
ATOM 599 C CA . ALA A 1 73 ? -3.587 -1.376 -21.894 1.00 96.44 73 ALA A CA 1
ATOM 600 C C . ALA A 1 73 ? -3.299 -2.745 -21.253 1.00 96.44 73 ALA A C 1
ATOM 602 O O . ALA A 1 73 ? -3.993 -3.169 -20.329 1.00 96.44 73 ALA A O 1
ATOM 603 N N . GLU A 1 74 ? -2.265 -3.425 -21.748 1.00 97.12 74 GLU A N 1
ATOM 604 C CA . GLU A 1 74 ? -1.767 -4.682 -21.187 1.00 97.12 74 GLU A CA 1
ATOM 605 C C . GLU A 1 74 ? -0.577 -4.434 -20.251 1.00 97.12 74 GLU A C 1
ATOM 607 O O . GLU A 1 74 ? 0.398 -3.765 -20.623 1.00 97.12 74 GLU A O 1
ATOM 612 N N . LEU A 1 75 ? -0.679 -4.975 -19.036 1.00 97.44 75 LEU A N 1
ATOM 613 C CA . LEU A 1 75 ? 0.261 -4.797 -17.939 1.00 97.44 75 LEU A CA 1
ATOM 614 C C . LEU A 1 75 ? 0.905 -6.125 -17.541 1.00 97.44 75 LEU A C 1
ATOM 616 O O . LEU A 1 75 ? 0.243 -7.158 -17.496 1.00 97.44 75 LEU A O 1
ATOM 620 N N . VAL A 1 76 ? 2.172 -6.076 -17.134 1.00 96.69 76 VAL A N 1
ATOM 621 C CA . VAL A 1 76 ? 2.857 -7.206 -16.484 1.00 96.69 76 VAL A CA 1
ATOM 622 C C . VAL A 1 76 ? 3.232 -6.841 -15.053 1.00 96.69 76 VAL A C 1
ATOM 624 O O . VAL A 1 76 ? 3.800 -5.780 -14.787 1.00 96.69 76 VAL A O 1
ATOM 627 N N . LEU A 1 77 ? 2.934 -7.745 -14.117 1.00 96.62 77 LEU A N 1
ATOM 628 C CA . LEU A 1 77 ? 3.158 -7.557 -12.682 1.00 96.62 77 LEU A CA 1
ATOM 629 C C . LEU A 1 77 ? 4.504 -8.150 -12.235 1.00 96.62 77 LEU A C 1
ATOM 631 O O . LEU A 1 77 ? 4.627 -9.365 -12.019 1.00 96.62 77 LEU A O 1
ATOM 635 N N . LEU A 1 78 ? 5.507 -7.298 -12.007 1.00 94.25 78 LEU A N 1
ATOM 636 C CA . LEU A 1 78 ? 6.852 -7.727 -11.615 1.00 94.25 78 LEU A CA 1
ATOM 637 C C . LEU A 1 78 ? 7.139 -7.523 -10.128 1.00 94.25 78 LEU A C 1
ATOM 639 O O . LEU A 1 78 ? 7.140 -6.412 -9.608 1.00 94.25 78 LEU A O 1
ATOM 643 N N . GLY A 1 79 ? 7.475 -8.619 -9.449 1.00 92.62 79 GLY A N 1
ATOM 644 C CA . GLY A 1 79 ? 7.866 -8.630 -8.041 1.00 92.62 79 GLY A CA 1
ATOM 645 C C . GLY A 1 79 ? 6.722 -8.874 -7.063 1.00 92.62 79 GLY A C 1
ATOM 646 O O . GLY A 1 79 ? 5.724 -9.515 -7.393 1.00 92.62 79 GLY A O 1
ATOM 647 N N . THR A 1 80 ? 6.917 -8.418 -5.826 1.00 91.50 80 THR A N 1
ATOM 648 C CA . THR A 1 80 ? 5.980 -8.595 -4.709 1.00 91.50 80 THR A CA 1
ATOM 649 C C . THR A 1 80 ? 5.137 -7.343 -4.479 1.00 91.50 80 THR A C 1
ATOM 651 O O . THR A 1 80 ? 5.682 -6.242 -4.405 1.00 91.50 80 THR A O 1
ATOM 654 N N . PHE A 1 81 ? 3.833 -7.519 -4.301 1.00 91.69 81 PHE A N 1
ATOM 655 C CA . PHE A 1 81 ? 2.842 -6.447 -4.164 1.00 91.69 81 PHE A CA 1
ATOM 656 C C . PHE A 1 81 ? 2.249 -6.422 -2.751 1.00 91.69 81 PHE A C 1
ATOM 658 O O . PHE A 1 81 ? 2.491 -7.342 -1.965 1.00 91.69 81 PHE A O 1
ATOM 665 N N . HIS A 1 82 ? 1.520 -5.361 -2.397 1.00 88.06 82 HIS A N 1
ATOM 666 C CA . HIS A 1 82 ? 0.860 -5.275 -1.088 1.00 88.06 82 HIS A CA 1
ATOM 667 C C . HIS A 1 82 ? -0.313 -6.252 -0.978 1.00 88.06 82 HIS A C 1
ATOM 669 O O . HIS A 1 82 ? -0.551 -6.807 0.097 1.00 88.06 82 HIS A O 1
ATOM 675 N N . GLN A 1 83 ? -1.011 -6.486 -2.089 1.00 86.62 83 GLN A N 1
ATOM 676 C CA . GLN A 1 83 ? -2.002 -7.550 -2.234 1.00 86.62 83 GLN A CA 1
ATOM 677 C C . GLN A 1 83 ? -1.468 -8.712 -3.083 1.00 86.62 83 GLN A C 1
ATOM 679 O O . GLN A 1 83 ? -0.381 -8.642 -3.659 1.00 86.62 83 GLN A O 1
ATOM 684 N N . THR A 1 84 ? -2.209 -9.821 -3.138 1.00 90.56 84 THR A N 1
ATOM 685 C CA . THR A 1 84 ? -1.831 -10.953 -3.993 1.00 90.56 84 THR A CA 1
ATOM 686 C C . THR A 1 84 ? -1.872 -10.527 -5.463 1.00 90.56 84 THR A C 1
ATOM 688 O O . THR A 1 84 ? -2.695 -9.697 -5.855 1.00 90.56 84 THR A O 1
ATOM 691 N N . LYS A 1 85 ? -1.003 -11.109 -6.303 1.00 93.94 85 LYS A N 1
ATOM 692 C CA . LYS A 1 85 ? -1.019 -10.832 -7.750 1.00 93.94 85 LYS A CA 1
ATOM 693 C C . LYS A 1 85 ? -2.380 -11.142 -8.375 1.00 93.94 85 LYS A C 1
ATOM 695 O O . LYS A 1 85 ? -2.806 -10.395 -9.240 1.00 93.94 85 LYS A O 1
ATOM 700 N N . ALA A 1 86 ? -3.055 -12.192 -7.903 1.00 91.81 86 ALA A N 1
ATOM 701 C CA . ALA A 1 86 ? -4.397 -12.556 -8.351 1.00 91.81 86 ALA A CA 1
ATOM 702 C C . ALA A 1 86 ? -5.424 -11.451 -8.052 1.00 91.81 86 ALA A C 1
ATOM 704 O O . ALA A 1 86 ? -6.153 -11.044 -8.949 1.00 91.81 86 ALA A O 1
ATOM 705 N N . ASN A 1 87 ? -5.429 -10.900 -6.832 1.00 86.25 87 ASN A N 1
ATOM 706 C CA . ASN A 1 87 ? -6.353 -9.821 -6.472 1.00 86.25 87 ASN A CA 1
ATOM 707 C C . ASN A 1 87 ? -6.050 -8.538 -7.251 1.00 86.25 87 ASN A C 1
ATOM 709 O O . ASN A 1 87 ? -6.966 -7.870 -7.719 1.00 86.25 87 ASN A O 1
ATOM 713 N N . LEU A 1 88 ? -4.764 -8.207 -7.412 1.00 92.75 88 LEU A N 1
ATOM 714 C CA . LEU A 1 88 ? -4.359 -7.056 -8.217 1.00 92.75 88 LEU A CA 1
ATOM 715 C C . LEU A 1 88 ? -4.758 -7.236 -9.683 1.00 92.75 88 LEU A C 1
ATOM 717 O O . LEU A 1 88 ? -5.275 -6.297 -10.277 1.00 92.75 88 LEU A O 1
ATOM 721 N N . ALA A 1 89 ? -4.575 -8.431 -10.245 1.00 95.12 89 ALA A N 1
ATOM 722 C CA . ALA A 1 89 ? -4.980 -8.724 -11.612 1.00 95.12 89 ALA A CA 1
ATOM 723 C C . ALA A 1 89 ? -6.495 -8.591 -11.799 1.00 95.12 89 ALA A C 1
ATOM 725 O O . ALA A 1 89 ? -6.920 -7.874 -12.697 1.00 95.12 89 ALA A O 1
ATOM 726 N N . ALA A 1 90 ? -7.295 -9.155 -10.890 1.00 88.56 90 ALA A N 1
ATOM 727 C CA . ALA A 1 90 ? -8.750 -9.031 -10.932 1.00 88.56 90 ALA A CA 1
ATOM 728 C C . ALA A 1 90 ? -9.219 -7.562 -10.883 1.00 88.56 90 ALA A C 1
ATOM 730 O O . ALA A 1 90 ? -10.125 -7.170 -11.617 1.00 88.56 90 ALA A O 1
ATOM 731 N N . GLN A 1 91 ? -8.582 -6.721 -10.057 1.00 88.31 91 GLN A N 1
ATOM 732 C CA . GLN A 1 91 ? -8.891 -5.285 -9.995 1.00 88.31 91 GLN A CA 1
ATOM 733 C C . GLN A 1 91 ? -8.515 -4.547 -11.286 1.00 88.31 91 GLN A C 1
ATOM 735 O O . GLN A 1 91 ? -9.271 -3.693 -11.745 1.00 88.31 91 GLN A O 1
ATOM 740 N N . ILE A 1 92 ? -7.362 -4.874 -11.873 1.00 93.94 92 ILE A N 1
ATOM 741 C CA . ILE A 1 92 ? -6.899 -4.315 -13.151 1.00 93.94 92 ILE A CA 1
ATOM 742 C C . ILE A 1 92 ? -7.867 -4.697 -14.280 1.00 93.94 92 ILE A C 1
ATOM 744 O O . ILE A 1 92 ? -8.309 -3.831 -15.033 1.00 93.94 92 ILE A O 1
ATOM 748 N N . GLU A 1 93 ? -8.259 -5.967 -14.357 1.00 93.62 93 GLU A N 1
ATOM 749 C CA . GLU A 1 93 ? -9.196 -6.477 -15.365 1.00 93.62 93 GLU A CA 1
ATOM 750 C C . GLU A 1 93 ? -10.591 -5.860 -15.227 1.00 93.62 93 GLU A C 1
ATOM 752 O O . GLU A 1 93 ? -11.191 -5.449 -16.219 1.00 93.62 93 GLU A O 1
ATOM 757 N N . THR A 1 94 ? -11.069 -5.679 -13.993 1.00 87.69 94 THR A N 1
ATOM 758 C CA . THR A 1 94 ? -12.340 -4.987 -13.707 1.00 87.69 94 THR A CA 1
ATOM 759 C C . THR A 1 94 ? -12.328 -3.528 -14.180 1.00 87.69 94 THR A C 1
ATOM 761 O O . THR A 1 94 ? -13.362 -2.995 -14.580 1.00 87.69 94 THR A O 1
ATOM 764 N N . ALA A 1 95 ? -11.161 -2.876 -14.176 1.00 88.44 95 ALA A N 1
ATOM 765 C CA . ALA A 1 95 ? -10.979 -1.518 -14.689 1.00 88.44 95 ALA A CA 1
ATOM 766 C C . ALA A 1 95 ? -10.826 -1.452 -16.225 1.00 88.44 95 ALA A C 1
ATOM 768 O O . ALA A 1 95 ? -10.545 -0.382 -16.770 1.00 88.44 95 ALA A O 1
ATOM 769 N N . GLY A 1 96 ? -11.001 -2.571 -16.938 1.00 92.12 96 GLY A N 1
ATOM 770 C CA . GLY A 1 96 ? -10.913 -2.635 -18.400 1.00 92.12 96 GLY A CA 1
ATOM 771 C C . GLY A 1 96 ? -9.481 -2.666 -18.939 1.00 92.12 96 GLY A C 1
ATOM 772 O O . GLY A 1 96 ? -9.249 -2.329 -20.102 1.00 92.12 96 GLY A O 1
ATOM 773 N N . LEU A 1 97 ? -8.513 -3.035 -18.103 1.00 95.88 97 LEU A N 1
ATOM 774 C CA . LEU A 1 97 ? -7.124 -3.275 -18.488 1.00 95.88 97 LEU A CA 1
ATOM 775 C C . LEU A 1 97 ? -6.875 -4.784 -18.650 1.00 95.88 97 LEU A C 1
ATOM 777 O O . LEU A 1 97 ? -7.703 -5.603 -18.264 1.00 95.88 97 LEU A O 1
ATOM 781 N N . LYS A 1 98 ? -5.734 -5.176 -19.219 1.00 97.38 98 LYS A N 1
ATOM 782 C CA . LYS A 1 98 ? -5.341 -6.587 -19.374 1.00 97.38 98 LYS A CA 1
ATOM 783 C C . LYS A 1 98 ? -4.114 -6.896 -18.530 1.00 97.38 98 LYS A C 1
ATOM 785 O O . LYS A 1 98 ? -3.225 -6.053 -18.417 1.00 97.38 98 LYS A O 1
ATOM 790 N N . VAL A 1 99 ? -4.023 -8.109 -17.988 1.00 97.62 99 VAL A N 1
ATOM 791 C CA . VAL A 1 99 ? -2.819 -8.580 -17.290 1.00 97.62 99 VAL A CA 1
ATOM 792 C C . VAL A 1 99 ? -2.197 -9.753 -18.032 1.00 97.62 99 VAL A C 1
ATOM 794 O O . VAL A 1 99 ? -2.841 -10.770 -18.263 1.00 97.62 99 VAL A O 1
ATOM 797 N N . ALA A 1 100 ? -0.919 -9.617 -18.372 1.00 96.62 100 ALA A N 1
ATOM 798 C CA . ALA A 1 100 ? -0.111 -10.675 -18.957 1.00 96.62 100 ALA A CA 1
ATOM 799 C C . ALA A 1 100 ? 0.854 -11.268 -17.918 1.00 96.62 100 ALA A C 1
ATOM 801 O O . ALA A 1 100 ? 1.348 -10.584 -17.016 1.00 96.62 100 ALA A O 1
ATOM 802 N N . ILE A 1 101 ? 1.143 -12.565 -18.058 1.00 93.50 101 ILE A N 1
ATOM 803 C CA . ILE A 1 101 ? 2.103 -13.277 -17.197 1.00 93.50 101 ILE A CA 1
ATOM 804 C C . ILE A 1 101 ? 3.541 -12.892 -17.569 1.00 93.50 101 ILE A C 1
ATOM 806 O O . ILE A 1 101 ? 4.391 -12.725 -16.693 1.00 93.50 101 ILE A O 1
ATOM 810 N N . VAL A 1 102 ? 3.801 -12.746 -18.870 1.00 91.50 102 VAL A N 1
ATOM 811 C CA . VAL A 1 102 ? 5.117 -12.468 -19.454 1.00 91.50 102 VAL A CA 1
ATOM 812 C C . VAL A 1 102 ? 4.983 -11.286 -20.419 1.00 91.50 102 VAL A C 1
ATOM 814 O O . VAL A 1 102 ? 3.968 -11.207 -21.111 1.00 91.50 102 VAL A O 1
ATOM 817 N N . PRO A 1 103 ? 5.974 -10.379 -20.491 1.00 92.38 103 PRO A N 1
ATOM 818 C CA . PRO A 1 103 ? 5.972 -9.295 -21.469 1.00 92.38 103 PRO A CA 1
ATOM 819 C C . PRO A 1 103 ? 5.956 -9.830 -22.903 1.00 92.38 103 PRO A C 1
ATOM 821 O O . PRO A 1 103 ? 6.818 -10.624 -23.280 1.00 92.38 103 PRO A O 1
ATOM 824 N N . GLY A 1 104 ? 4.992 -9.369 -23.695 1.00 91.06 104 GLY A N 1
ATOM 825 C CA . GLY A 1 104 ? 4.857 -9.648 -25.123 1.00 91.06 104 GLY A CA 1
ATOM 826 C C . GLY A 1 104 ? 4.838 -8.368 -25.961 1.00 91.06 104 GLY A C 1
ATOM 827 O O . GLY A 1 104 ? 5.043 -7.267 -25.455 1.00 91.06 104 GLY A O 1
ATOM 828 N N . SER A 1 105 ? 4.553 -8.498 -27.259 1.00 91.06 105 SER A N 1
ATOM 829 C CA . SER A 1 105 ? 4.487 -7.353 -28.184 1.00 91.06 105 SER A CA 1
ATOM 830 C C . SER A 1 105 ? 3.307 -6.408 -27.922 1.00 91.06 105 SER A C 1
ATOM 832 O O . SER A 1 105 ? 3.333 -5.268 -28.374 1.00 91.06 105 SER A O 1
ATOM 834 N N . GLN A 1 106 ? 2.274 -6.882 -27.217 1.00 93.94 106 GLN A N 1
ATOM 835 C CA . GLN A 1 106 ? 1.094 -6.100 -26.828 1.00 93.94 106 GLN A CA 1
ATOM 836 C C . GLN A 1 106 ? 1.257 -5.434 -25.459 1.00 93.94 106 GLN A C 1
ATOM 838 O O . GLN A 1 106 ? 0.459 -4.570 -25.089 1.00 93.94 106 GLN A O 1
ATOM 843 N N . THR A 1 107 ? 2.295 -5.806 -24.707 1.00 95.38 107 THR A N 1
ATOM 844 C CA . THR A 1 107 ? 2.525 -5.263 -23.377 1.00 95.38 107 THR A CA 1
ATOM 845 C C . THR A 1 107 ? 2.894 -3.797 -23.507 1.00 95.38 107 THR A C 1
ATOM 847 O O . THR A 1 107 ? 3.793 -3.420 -24.252 1.00 95.38 107 THR A O 1
ATOM 850 N N . THR A 1 108 ? 2.184 -2.956 -22.766 1.00 94.88 108 THR A N 1
ATOM 851 C CA . THR A 1 108 ? 2.389 -1.503 -22.792 1.00 94.88 108 THR A CA 1
ATOM 852 C C . THR A 1 108 ? 3.043 -1.010 -21.510 1.00 94.88 108 THR A C 1
ATOM 854 O O . THR A 1 108 ? 3.831 -0.066 -21.559 1.00 94.88 108 THR A O 1
ATOM 857 N N . HIS A 1 109 ? 2.751 -1.660 -20.375 1.00 95.62 109 HIS A N 1
ATOM 858 C CA . HIS A 1 109 ? 3.235 -1.231 -19.068 1.00 95.62 109 HIS A CA 1
ATOM 859 C C . HIS A 1 109 ? 3.833 -2.368 -18.236 1.00 95.62 109 HIS A C 1
ATOM 861 O O . HIS A 1 109 ? 3.355 -3.503 -18.239 1.00 95.62 109 HIS A O 1
ATOM 867 N N . ILE A 1 110 ? 4.839 -2.022 -17.436 1.00 94.62 110 ILE A N 1
ATOM 868 C CA . ILE A 1 110 ? 5.377 -2.856 -16.361 1.00 94.62 110 ILE A CA 1
ATOM 869 C C . ILE A 1 110 ? 4.980 -2.251 -15.019 1.00 94.62 110 ILE A C 1
ATOM 871 O O . ILE A 1 110 ? 5.342 -1.115 -14.714 1.00 94.62 110 ILE A O 1
ATOM 875 N N . VAL A 1 111 ? 4.284 -3.023 -14.185 1.00 94.69 111 VAL A N 1
ATOM 876 C CA . VAL A 1 111 ? 3.963 -2.628 -12.809 1.00 94.69 111 VAL A CA 1
ATOM 877 C C . VAL A 1 111 ? 5.047 -3.153 -11.878 1.00 94.69 111 VAL A C 1
ATOM 879 O O . VAL A 1 111 ? 5.211 -4.364 -11.706 1.00 94.69 111 VAL A O 1
ATOM 882 N N . LEU A 1 112 ? 5.781 -2.235 -11.254 1.00 92.94 112 LEU A N 1
ATOM 883 C CA . LEU A 1 112 ? 6.867 -2.549 -10.335 1.00 92.94 112 LEU A CA 1
ATOM 884 C C . LEU A 1 112 ? 6.374 -2.760 -8.899 1.00 92.94 112 LEU A C 1
ATOM 886 O O . LEU A 1 112 ? 5.922 -1.834 -8.220 1.00 92.94 112 LEU A O 1
ATOM 890 N N . GLY A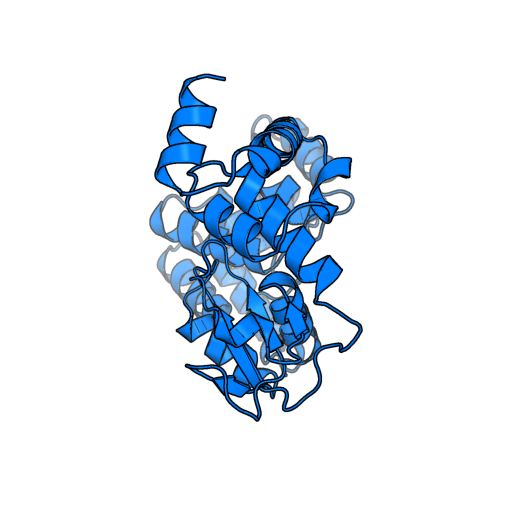 1 113 ? 6.554 -3.984 -8.409 1.00 91.81 113 GLY A N 1
ATOM 891 C CA . GLY A 1 113 ? 6.447 -4.359 -7.003 1.00 91.81 113 GLY A CA 1
ATOM 892 C C . GLY A 1 113 ? 7.719 -4.047 -6.200 1.00 91.81 113 GLY A C 1
ATOM 893 O O . GLY A 1 113 ? 8.643 -3.378 -6.653 1.00 91.81 113 GLY A O 1
ATOM 894 N N . GLN A 1 114 ? 7.789 -4.536 -4.961 1.00 86.25 114 GLN A N 1
ATOM 895 C CA . GLN A 1 114 ? 8.887 -4.252 -4.024 1.00 86.25 114 GLN A CA 1
ATOM 896 C C . GLN A 1 114 ? 10.183 -5.024 -4.322 1.00 86.25 114 GLN A C 1
ATOM 898 O O . GLN A 1 114 ? 11.257 -4.597 -3.898 1.00 86.25 114 GLN A O 1
ATOM 903 N N . ARG A 1 115 ? 10.076 -6.183 -4.980 1.00 85.75 115 ARG A N 1
ATOM 904 C CA . ARG A 1 115 ? 11.190 -7.094 -5.301 1.00 85.75 115 ARG A CA 1
ATOM 905 C C . ARG A 1 115 ? 11.043 -7.654 -6.721 1.00 85.75 115 ARG A C 1
ATOM 907 O O . ARG A 1 115 ? 10.742 -8.838 -6.869 1.00 85.75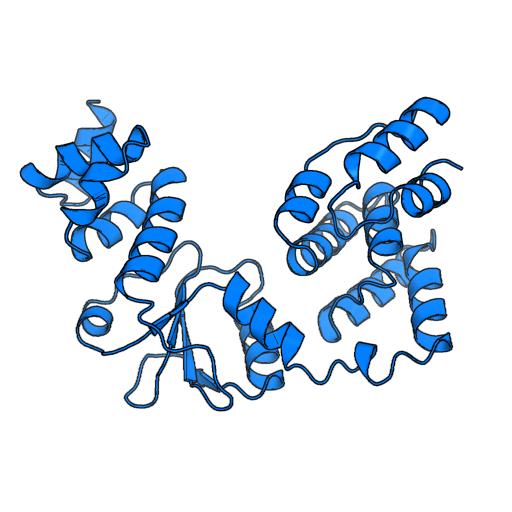 115 ARG A O 1
ATOM 914 N N . PRO A 1 116 ? 11.115 -6.803 -7.754 1.00 89.56 116 PRO A N 1
ATOM 915 C CA . PRO A 1 116 ? 11.004 -7.261 -9.132 1.00 89.56 116 PRO A CA 1
ATOM 916 C C . PRO A 1 116 ? 12.204 -8.158 -9.491 1.00 89.56 116 PRO A C 1
ATOM 918 O O . PRO A 1 116 ? 13.322 -7.842 -9.081 1.00 89.56 116 PRO A O 1
ATOM 921 N N . PRO A 1 117 ? 12.004 -9.269 -10.225 1.00 87.38 117 PRO A N 1
ATOM 922 C CA . PRO A 1 117 ? 13.116 -10.003 -10.816 1.00 87.38 117 PRO A CA 1
ATOM 923 C C . PRO A 1 117 ? 13.742 -9.181 -11.948 1.00 87.38 117 PRO A C 1
ATOM 925 O O . PRO A 1 117 ? 13.035 -8.432 -12.627 1.00 87.38 117 PRO A O 1
ATOM 928 N N . TYR A 1 118 ? 15.047 -9.345 -12.163 1.00 82.31 118 TYR A N 1
ATOM 929 C CA . TYR A 1 118 ? 15.732 -8.752 -13.307 1.00 82.31 118 TYR A CA 1
ATOM 930 C C . TYR A 1 118 ? 15.441 -9.546 -14.584 1.00 82.31 118 TYR A C 1
ATOM 932 O O . TYR A 1 118 ? 15.570 -10.769 -14.601 1.00 82.31 118 TYR A O 1
ATOM 940 N N . PHE A 1 119 ? 15.094 -8.837 -15.659 1.00 81.69 119 PHE A N 1
ATOM 941 C CA . PHE A 1 119 ? 14.987 -9.396 -17.002 1.00 81.69 119 PHE A CA 1
ATOM 942 C C . PHE A 1 119 ? 15.635 -8.428 -17.988 1.00 81.69 119 PHE A C 1
ATOM 944 O O . PHE A 1 119 ? 15.082 -7.365 -18.262 1.00 81.69 119 PHE A O 1
ATOM 951 N N . GLU A 1 120 ? 16.777 -8.810 -18.556 1.00 82.69 120 GLU A N 1
ATOM 952 C CA . GLU A 1 120 ? 17.520 -7.978 -19.515 1.00 82.69 120 GLU A CA 1
ATOM 953 C C . GLU A 1 120 ? 16.656 -7.562 -20.721 1.00 82.69 120 GLU A C 1
ATOM 955 O O . GLU A 1 120 ? 16.727 -6.434 -21.205 1.00 82.69 120 GLU A O 1
ATOM 960 N N . MET A 1 121 ? 15.759 -8.448 -21.169 1.00 83.56 121 MET A N 1
ATOM 961 C CA . MET A 1 121 ? 14.845 -8.188 -22.286 1.00 83.56 121 MET A CA 1
ATOM 962 C C . MET A 1 121 ? 13.957 -6.951 -22.069 1.00 83.56 121 MET A C 1
ATOM 964 O O . MET A 1 121 ? 13.632 -6.265 -23.035 1.00 83.56 121 MET A O 1
ATOM 968 N N . LEU A 1 122 ? 13.591 -6.630 -20.822 1.00 83.94 122 LEU A N 1
ATOM 969 C CA . LEU A 1 122 ? 12.736 -5.476 -20.515 1.00 83.94 122 LEU A CA 1
ATOM 970 C C . LEU A 1 122 ? 13.396 -4.142 -20.857 1.00 83.94 122 LEU A C 1
ATOM 972 O O . LEU A 1 122 ? 12.697 -3.161 -21.093 1.00 83.94 122 LEU A O 1
ATOM 976 N N . GLU A 1 123 ? 14.727 -4.092 -20.894 1.00 79.12 123 GLU A N 1
ATOM 977 C CA . GLU A 1 123 ? 15.463 -2.868 -21.215 1.00 79.12 123 GLU A CA 1
ATOM 978 C C . GLU A 1 123 ? 15.367 -2.504 -22.697 1.00 79.12 123 GLU A C 1
ATOM 980 O O . GLU A 1 123 ? 15.480 -1.328 -23.051 1.00 79.12 123 GLU A O 1
ATOM 985 N N . ARG A 1 124 ? 15.131 -3.512 -23.546 1.00 83.75 124 ARG A N 1
ATOM 986 C CA . ARG A 1 124 ? 15.066 -3.390 -25.007 1.00 83.75 124 ARG A CA 1
ATOM 987 C C . ARG A 1 124 ? 13.661 -3.067 -25.511 1.00 83.75 124 ARG A C 1
ATOM 989 O O . ARG A 1 124 ? 13.506 -2.661 -26.658 1.00 83.75 124 ARG A O 1
ATOM 996 N N . LEU A 1 125 ? 12.642 -3.260 -24.676 1.00 84.75 125 LEU A N 1
ATOM 997 C CA . LEU A 1 125 ? 11.254 -3.016 -25.043 1.00 84.75 125 LEU A CA 1
ATOM 998 C C . LEU A 1 125 ? 10.853 -1.567 -24.701 1.00 84.75 125 LEU A C 1
ATOM 1000 O O . LEU A 1 125 ? 11.218 -1.067 -23.632 1.00 84.75 125 LEU A O 1
ATOM 1004 N N . PRO A 1 126 ? 10.072 -0.882 -25.557 1.00 87.50 126 PRO A N 1
ATOM 1005 C CA . PRO A 1 126 ? 9.592 0.480 -25.316 1.00 87.50 126 PRO A CA 1
ATOM 1006 C C . PRO A 1 126 ? 8.395 0.486 -24.344 1.00 87.50 126 PRO A C 1
ATOM 1008 O O . PRO A 1 126 ? 7.302 0.945 -24.678 1.00 87.50 126 PRO A O 1
ATOM 1011 N N . LEU A 1 127 ? 8.592 -0.084 -23.153 1.00 90.38 127 LEU A N 1
ATOM 1012 C CA . LEU A 1 127 ? 7.572 -0.237 -22.116 1.00 90.38 127 LEU A CA 1
ATOM 1013 C C . LEU A 1 127 ? 7.579 0.949 -21.159 1.00 90.38 127 LEU A C 1
ATOM 1015 O O . LEU A 1 127 ? 8.641 1.427 -20.756 1.00 90.38 127 LEU A O 1
ATOM 1019 N N . THR A 1 128 ? 6.390 1.358 -20.727 1.00 92.25 128 THR A N 1
ATOM 1020 C CA . THR A 1 128 ? 6.221 2.366 -19.678 1.00 92.25 128 THR A CA 1
ATOM 1021 C C . THR A 1 128 ? 6.227 1.697 -18.306 1.00 92.25 128 THR A C 1
ATOM 1023 O O . THR A 1 128 ? 5.577 0.676 -18.085 1.00 92.25 128 THR A O 1
ATOM 1026 N N . TRP A 1 129 ? 6.961 2.262 -17.354 1.00 92.12 129 TRP A N 1
ATOM 1027 C CA . TRP A 1 129 ? 7.085 1.695 -16.012 1.00 92.12 129 TRP A CA 1
ATOM 1028 C C . TRP A 1 129 ? 6.161 2.438 -15.056 1.00 92.12 129 TRP A C 1
ATOM 1030 O O . TRP A 1 129 ? 6.121 3.663 -15.045 1.00 92.12 129 TRP A O 1
ATOM 1040 N N . THR A 1 130 ? 5.408 1.695 -14.251 1.00 92.62 130 THR A N 1
ATOM 1041 C CA . THR A 1 130 ? 4.446 2.246 -13.295 1.00 92.62 130 THR A CA 1
ATOM 1042 C C . THR A 1 130 ? 4.540 1.536 -11.946 1.00 92.62 130 THR A C 1
ATOM 1044 O O . THR A 1 130 ? 5.241 0.534 -11.783 1.00 92.62 130 THR A O 1
ATOM 1047 N N . THR A 1 131 ? 3.845 2.068 -10.946 1.00 91.88 131 THR A N 1
ATOM 1048 C CA . THR A 1 131 ? 3.790 1.506 -9.593 1.00 91.88 131 THR A CA 1
ATOM 1049 C C . THR A 1 131 ? 2.425 0.897 -9.310 1.00 91.88 131 THR A C 1
ATOM 1051 O O . THR A 1 131 ? 1.424 1.273 -9.915 1.00 91.88 131 THR A O 1
ATOM 1054 N N . GLU A 1 132 ? 2.370 -0.011 -8.333 1.00 92.62 132 GLU A N 1
ATOM 1055 C CA . GLU A 1 132 ? 1.100 -0.531 -7.806 1.00 92.62 132 GLU A CA 1
ATOM 1056 C C . GLU A 1 132 ? 0.147 0.603 -7.400 1.00 92.62 132 GLU A C 1
ATOM 1058 O O . GLU A 1 132 ? -1.029 0.554 -7.733 1.00 92.62 132 GLU A O 1
ATOM 1063 N N . ALA A 1 133 ? 0.656 1.650 -6.742 1.00 88.12 133 ALA A N 1
ATOM 1064 C CA . ALA A 1 133 ? -0.161 2.771 -6.285 1.00 88.12 133 ALA A CA 1
ATOM 1065 C C . ALA A 1 133 ? -0.835 3.521 -7.447 1.00 88.12 133 ALA A C 1
ATOM 1067 O O . ALA A 1 133 ? -2.036 3.759 -7.388 1.00 88.12 133 ALA A O 1
ATOM 1068 N N . ALA A 1 134 ? -0.087 3.823 -8.513 1.00 90.25 134 ALA A N 1
ATOM 1069 C CA . ALA A 1 134 ? -0.618 4.514 -9.690 1.00 90.25 134 ALA A CA 1
ATOM 1070 C C . ALA A 1 134 ? -1.648 3.662 -10.452 1.00 90.25 134 ALA A C 1
ATOM 1072 O O . ALA A 1 134 ? -2.657 4.172 -10.931 1.00 90.25 134 ALA A O 1
ATOM 1073 N N . VAL A 1 135 ? -1.430 2.344 -10.533 1.00 93.25 135 VAL A N 1
ATOM 1074 C CA . VAL A 1 135 ? -2.408 1.421 -11.130 1.00 93.25 135 VAL A CA 1
ATOM 1075 C C . VAL A 1 135 ? -3.679 1.353 -10.289 1.00 93.25 135 VAL A C 1
ATOM 1077 O O . VAL A 1 135 ? -4.772 1.426 -10.834 1.00 93.25 135 VAL A O 1
ATOM 1080 N N . LEU A 1 136 ? -3.558 1.253 -8.964 1.00 89.94 136 LEU A N 1
ATOM 1081 C CA . LEU A 1 136 ? -4.714 1.233 -8.066 1.00 89.94 136 LEU A CA 1
ATOM 1082 C C . LEU A 1 136 ? -5.489 2.552 -8.085 1.00 89.94 136 LEU A C 1
ATOM 1084 O O . LEU A 1 136 ? -6.708 2.545 -7.965 1.00 89.94 136 LEU A O 1
ATOM 1088 N N . GLU A 1 137 ? -4.810 3.685 -8.235 1.00 86.69 137 GLU A N 1
ATOM 1089 C CA . GLU A 1 137 ? -5.447 4.982 -8.459 1.00 86.69 137 GLU A CA 1
ATOM 1090 C C . GLU A 1 137 ? -6.263 4.990 -9.751 1.00 86.69 137 GLU A C 1
ATOM 1092 O O . GLU A 1 137 ? -7.465 5.240 -9.693 1.00 86.69 137 GLU A O 1
ATOM 1097 N N . TYR A 1 138 ? -5.671 4.568 -10.871 1.00 91.25 138 TYR A N 1
ATOM 1098 C CA . TYR A 1 138 ? -6.398 4.407 -12.131 1.00 91.25 138 TYR A CA 1
ATOM 1099 C C . TYR A 1 138 ? -7.604 3.465 -11.995 1.00 91.25 138 TYR A C 1
ATOM 1101 O O . TYR A 1 138 ? -8.708 3.783 -12.436 1.00 91.25 138 TYR A O 1
ATOM 1109 N N . CYS A 1 139 ? -7.422 2.308 -11.352 1.00 88.69 139 CYS A N 1
ATOM 1110 C CA . CYS A 1 139 ? -8.512 1.368 -11.118 1.00 88.69 139 CYS A CA 1
ATOM 1111 C C . CYS A 1 139 ? -9.612 1.988 -10.257 1.00 88.69 139 CYS A C 1
ATOM 1113 O O . CYS A 1 139 ? -10.776 1.739 -10.525 1.00 88.69 139 CYS A O 1
ATOM 1115 N N . ARG A 1 140 ? -9.292 2.819 -9.259 1.00 83.38 140 ARG A N 1
ATOM 1116 C CA . ARG A 1 140 ? -10.308 3.523 -8.459 1.00 83.38 140 ARG A CA 1
ATOM 1117 C C . ARG A 1 140 ? -11.086 4.549 -9.281 1.00 83.38 140 ARG A C 1
ATOM 1119 O O . ARG A 1 140 ? -12.286 4.673 -9.078 1.00 83.38 140 ARG A O 1
ATOM 1126 N N . GLU A 1 141 ? -10.433 5.244 -10.210 1.00 83.19 141 GLU A N 1
ATOM 1127 C CA . GLU A 1 141 ? -11.093 6.197 -11.112 1.00 83.19 141 GLU A CA 1
ATOM 1128 C C . GLU A 1 141 ? -11.984 5.521 -12.165 1.00 83.19 141 GLU A C 1
ATOM 1130 O O . GLU A 1 141 ? -12.956 6.120 -12.629 1.00 83.19 141 GLU A O 1
ATOM 1135 N N . LYS A 1 142 ? -11.631 4.301 -12.598 1.00 81.19 142 LYS A N 1
ATOM 1136 C CA . LYS A 1 142 ? -12.284 3.604 -13.722 1.00 81.19 142 LYS A CA 1
ATOM 1137 C C . LYS A 1 142 ? -13.152 2.423 -13.338 1.00 81.19 142 LYS A C 1
ATOM 1139 O O . LYS A 1 142 ? -14.011 2.049 -14.135 1.00 81.19 142 LYS A O 1
ATOM 1144 N N . ALA A 1 143 ? -12.946 1.828 -12.167 1.00 64.31 143 ALA A N 1
ATOM 1145 C CA . ALA A 1 143 ? -13.773 0.728 -11.715 1.00 64.31 143 ALA A CA 1
ATOM 1146 C C . ALA A 1 143 ? -15.230 1.204 -11.696 1.00 64.31 143 ALA A C 1
ATOM 1148 O O . ALA A 1 143 ? -15.532 2.232 -11.081 1.00 64.31 143 ALA A O 1
ATOM 1149 N N . PRO A 1 144 ? -16.156 0.467 -12.333 1.00 56.78 144 PRO A N 1
ATOM 1150 C CA . PRO A 1 144 ? -17.571 0.629 -12.068 1.00 56.78 144 PRO A CA 1
ATOM 1151 C C . PRO A 1 144 ? -17.776 0.163 -10.632 1.00 56.78 144 PRO A C 1
ATOM 1153 O O . PRO A 1 144 ? -18.015 -1.012 -10.371 1.00 56.78 144 PRO A O 1
ATOM 1156 N N . SER A 1 145 ? -17.562 1.054 -9.669 1.00 50.78 145 SER A N 1
ATOM 1157 C CA . SER A 1 145 ? -17.641 0.668 -8.276 1.00 50.78 145 SER A CA 1
ATOM 1158 C C . SER A 1 145 ? -19.076 0.243 -8.006 1.00 50.78 145 SER A C 1
ATOM 1160 O O . SER A 1 145 ? -19.986 1.066 -8.018 1.00 50.78 145 SER A O 1
ATOM 1162 N N . TYR A 1 146 ? -19.290 -1.046 -7.758 1.00 47.62 146 TYR A N 1
ATOM 1163 C CA . TYR A 1 146 ? -20.584 -1.554 -7.305 1.00 47.62 146 TYR A CA 1
ATOM 1164 C C . TYR A 1 146 ? -21.031 -0.847 -6.009 1.00 47.62 146 TYR A C 1
ATOM 1166 O O . TYR A 1 146 ? -22.226 -0.735 -5.753 1.00 47.62 146 TYR A O 1
ATOM 1174 N N . LEU A 1 147 ? -20.090 -0.275 -5.245 1.00 49.56 147 LEU A N 1
ATOM 1175 C CA . LEU A 1 147 ? -20.357 0.574 -4.083 1.00 49.56 147 LEU A CA 1
ATOM 1176 C C . LEU A 1 147 ? -20.353 2.093 -4.365 1.00 49.56 147 LEU A C 1
ATOM 1178 O O . LEU A 1 147 ? -20.781 2.831 -3.495 1.00 49.56 147 LEU A O 1
ATOM 1182 N N . GLN A 1 148 ? -19.923 2.611 -5.523 1.00 51.91 148 GLN A N 1
ATOM 1183 C CA . GLN A 1 148 ? -20.118 4.039 -5.870 1.00 51.91 148 GLN A CA 1
ATOM 1184 C C . GLN A 1 148 ? -21.284 4.250 -6.844 1.00 51.91 148 GLN A C 1
ATOM 1186 O O . GLN A 1 148 ? -21.859 5.331 -6.859 1.00 51.91 148 GLN A O 1
ATOM 1191 N N . ARG A 1 149 ? -21.669 3.239 -7.637 1.00 43.00 149 ARG A N 1
ATOM 1192 C CA . ARG A 1 149 ? -22.851 3.273 -8.519 1.00 43.00 149 ARG A CA 1
ATOM 1193 C C . ARG A 1 149 ? -24.124 2.737 -7.857 1.00 43.00 149 ARG A C 1
ATOM 1195 O O . ARG A 1 149 ? -25.207 3.112 -8.284 1.00 43.00 149 ARG A O 1
ATOM 1202 N N . THR A 1 150 ? -23.999 1.905 -6.821 1.00 43.75 150 THR A N 1
ATOM 1203 C CA . THR A 1 150 ? -25.126 1.207 -6.162 1.00 43.75 150 THR A CA 1
ATOM 1204 C C . THR A 1 150 ? -24.958 1.085 -4.646 1.00 43.75 150 THR A C 1
ATOM 1206 O O . THR A 1 150 ? -25.556 0.214 -4.015 1.00 43.75 150 THR A O 1
ATOM 1209 N N . ALA A 1 151 ? -24.192 1.978 -4.012 1.00 53.12 151 ALA A N 1
ATOM 1210 C CA . ALA A 1 151 ? -24.402 2.231 -2.591 1.00 53.12 151 ALA A CA 1
ATOM 1211 C C . ALA A 1 151 ? -25.745 2.942 -2.419 1.00 53.12 151 ALA A C 1
ATOM 1213 O O . ALA A 1 151 ? -25.810 4.146 -2.176 1.00 53.12 151 ALA A O 1
ATOM 1214 N N . GLU A 1 152 ? -26.836 2.190 -2.547 1.00 68.38 152 GLU A N 1
ATOM 1215 C CA . GLU A 1 152 ? -28.073 2.602 -1.915 1.00 68.38 152 GLU A CA 1
ATOM 1216 C C . GLU A 1 152 ? -27.733 2.961 -0.464 1.00 68.38 152 GLU A C 1
ATOM 1218 O O . GLU A 1 152 ? -27.002 2.200 0.186 1.00 68.38 152 GLU A O 1
ATOM 1223 N N . PRO A 1 153 ? -28.230 4.090 0.063 1.00 76.69 153 PRO A N 1
ATOM 1224 C CA . PRO A 1 153 ? -27.957 4.503 1.436 1.00 76.69 153 PRO A CA 1
ATOM 1225 C C . PRO A 1 153 ? -28.160 3.359 2.441 1.00 76.69 153 PRO A C 1
ATOM 1227 O O . PRO A 1 153 ? -27.353 3.172 3.346 1.00 76.69 153 PRO A O 1
ATOM 1230 N N . ALA A 1 154 ? -29.159 2.503 2.200 1.00 81.31 154 ALA A N 1
ATOM 1231 C CA . ALA A 1 154 ? -29.427 1.306 2.991 1.00 81.31 154 ALA A CA 1
ATOM 1232 C C . ALA A 1 154 ? -28.264 0.292 3.023 1.00 81.31 154 ALA A C 1
ATOM 1234 O O . ALA A 1 154 ? -28.008 -0.317 4.062 1.00 81.31 154 ALA A O 1
ATOM 1235 N N . SER A 1 155 ? -27.544 0.099 1.916 1.00 85.88 155 SER A N 1
ATOM 1236 C CA . SER A 1 155 ? -26.401 -0.819 1.842 1.00 85.88 155 SER A CA 1
ATOM 1237 C C . SER A 1 155 ? -25.183 -0.279 2.591 1.00 85.88 155 SER A C 1
ATOM 1239 O O . SER A 1 155 ? -24.504 -1.044 3.280 1.00 85.88 155 SER A O 1
ATOM 1241 N N . LEU A 1 156 ? -24.930 1.034 2.521 1.00 89.81 156 LEU A N 1
ATOM 1242 C CA . LEU A 1 156 ? -23.865 1.664 3.309 1.00 89.81 156 LEU A CA 1
ATOM 1243 C C . LEU A 1 156 ? -24.174 1.638 4.801 1.00 89.81 156 LEU A C 1
ATOM 1245 O O . LEU A 1 156 ? -23.293 1.294 5.582 1.00 89.81 156 LEU A O 1
ATOM 1249 N N . GLU A 1 157 ? -25.412 1.922 5.201 1.00 92.75 157 GLU A N 1
ATOM 1250 C CA . GLU A 1 157 ? -25.808 1.860 6.612 1.00 92.75 157 GLU A CA 1
ATOM 1251 C C . GLU A 1 157 ? -25.686 0.447 7.189 1.00 92.75 157 GLU A C 1
ATOM 1253 O O . GLU A 1 157 ? -25.173 0.257 8.295 1.00 92.75 157 GLU A O 1
ATOM 1258 N N . ARG A 1 158 ? -26.060 -0.583 6.418 1.00 93.44 158 ARG A N 1
ATOM 1259 C CA . ARG A 1 158 ? -25.804 -1.977 6.815 1.00 93.44 158 ARG A CA 1
ATOM 1260 C C . ARG A 1 158 ? -24.312 -2.243 6.991 1.00 93.44 158 ARG A C 1
ATOM 1262 O O . ARG A 1 158 ? -23.925 -2.883 7.966 1.00 93.44 158 ARG A O 1
ATOM 1269 N N . LEU A 1 159 ? -23.470 -1.748 6.084 1.00 94.94 159 LEU A N 1
ATOM 1270 C CA . LEU A 1 159 ? -22.021 -1.917 6.179 1.00 94.94 159 LEU A CA 1
ATOM 1271 C C . LEU A 1 159 ? -21.434 -1.202 7.403 1.00 94.94 159 LEU A C 1
ATOM 1273 O O . LEU A 1 159 ? -20.648 -1.812 8.126 1.00 94.94 159 LEU A O 1
ATOM 1277 N N . ARG A 1 160 ? -21.863 0.035 7.684 1.00 96.25 160 ARG A N 1
ATOM 1278 C CA . ARG A 1 160 ? -21.511 0.779 8.907 1.00 96.25 160 ARG A CA 1
ATOM 1279 C C . ARG A 1 160 ? -21.887 -0.006 10.156 1.00 96.25 160 ARG A C 1
ATOM 1281 O O . ARG A 1 160 ? -21.044 -0.230 11.017 1.00 96.25 160 ARG A O 1
ATOM 1288 N N . THR A 1 161 ? -23.116 -0.518 10.196 1.00 96.31 161 THR A N 1
ATOM 1289 C CA . THR A 1 161 ? -23.625 -1.324 11.315 1.00 96.31 161 THR A CA 1
ATOM 1290 C C . THR A 1 161 ? -22.771 -2.570 11.545 1.00 96.31 161 THR A C 1
ATOM 1292 O O . THR A 1 161 ? -22.415 -2.872 12.680 1.00 96.31 161 THR A O 1
ATOM 1295 N N . MET A 1 162 ? -22.392 -3.281 10.477 1.00 97.56 162 MET A N 1
ATOM 1296 C CA . MET A 1 162 ? -21.536 -4.4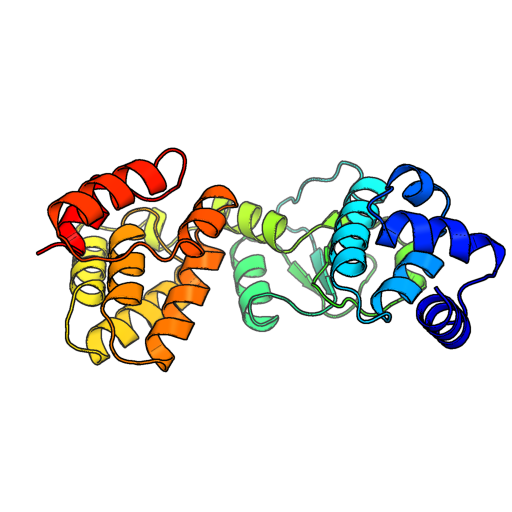64 10.592 1.00 97.56 162 MET A CA 1
ATOM 1297 C C . MET A 1 162 ? -20.108 -4.122 11.044 1.00 97.56 162 MET A C 1
ATOM 1299 O O . MET A 1 162 ? -19.528 -4.874 11.824 1.00 97.56 162 MET A O 1
ATOM 1303 N N . LEU A 1 163 ? -19.541 -3.002 10.582 1.00 97.62 163 LEU A N 1
ATOM 1304 C CA . LEU A 1 163 ? -18.202 -2.546 10.980 1.00 97.62 163 LEU A CA 1
ATOM 1305 C C . LEU A 1 163 ? -18.149 -2.082 12.439 1.00 97.62 163 LEU A C 1
ATOM 1307 O O . LEU A 1 163 ? -17.141 -2.293 13.108 1.00 97.62 163 LEU A O 1
ATOM 1311 N N . SER A 1 164 ? -19.223 -1.468 12.932 1.00 96.00 164 SER A N 1
ATOM 1312 C CA . SER A 1 164 ? -19.351 -1.008 14.319 1.00 96.00 164 SER A CA 1
ATOM 1313 C C . SER A 1 164 ? -19.867 -2.080 15.283 1.00 96.00 164 SER A C 1
ATOM 1315 O O . SER A 1 164 ? -20.080 -1.784 16.456 1.00 96.00 164 SER A O 1
ATOM 1317 N N . SER A 1 165 ? -20.093 -3.303 14.806 1.00 95.69 165 SER A N 1
ATOM 1318 C CA . SER A 1 165 ? -20.601 -4.402 15.621 1.00 95.69 165 SER A CA 1
ATOM 1319 C C . SER A 1 165 ? -19.519 -5.009 16.509 1.00 95.69 165 SER A C 1
ATOM 1321 O O . SER A 1 165 ? -18.420 -5.314 16.045 1.00 95.69 165 SER A O 1
ATOM 1323 N N . ASP A 1 166 ? -19.869 -5.302 17.761 1.00 93.62 166 ASP A N 1
ATOM 1324 C CA . ASP A 1 166 ? -19.013 -6.067 18.678 1.00 93.62 166 ASP A CA 1
ATOM 1325 C C . ASP A 1 166 ? -18.957 -7.564 18.316 1.00 93.62 166 ASP A C 1
ATOM 1327 O O . ASP A 1 166 ? -18.134 -8.320 18.836 1.00 93.62 166 ASP A O 1
ATOM 1331 N N . ARG A 1 167 ? -19.830 -8.023 17.406 1.00 96.75 167 ARG A N 1
ATOM 1332 C CA . ARG A 1 167 ? -19.854 -9.412 16.937 1.00 96.75 167 ARG A CA 1
ATOM 1333 C C . ARG A 1 167 ? -18.822 -9.607 15.834 1.00 96.75 167 ARG A C 1
ATOM 1335 O O . ARG A 1 167 ? -19.005 -9.145 14.708 1.00 96.75 167 ARG A O 1
ATOM 1342 N N . GLU A 1 168 ? -17.779 -10.386 16.117 1.00 96.69 168 GLU A N 1
ATOM 1343 C CA . GLU A 1 168 ? -16.701 -10.649 15.152 1.00 96.69 168 GLU A CA 1
ATOM 1344 C C . GLU A 1 168 ? -17.182 -11.229 13.813 1.00 96.69 168 GLU A C 1
ATOM 1346 O O . GLU A 1 168 ? -16.564 -10.982 12.781 1.00 96.69 168 GLU A O 1
ATOM 1351 N N . GLU A 1 169 ? -18.270 -12.001 13.803 1.00 97.25 169 GLU A N 1
ATOM 1352 C CA . GLU A 1 169 ? -18.861 -12.559 12.579 1.00 97.25 169 GLU A CA 1
ATOM 1353 C C . GLU A 1 169 ? -19.374 -11.470 11.630 1.00 97.25 169 GLU A C 1
ATOM 1355 O O . GLU A 1 169 ? -19.138 -11.540 10.423 1.00 97.25 169 GLU A O 1
ATOM 1360 N N . GLN A 1 170 ? -20.009 -10.428 12.174 1.00 97.69 170 GLN A N 1
ATOM 1361 C CA . GLN A 1 170 ? -20.483 -9.295 11.380 1.00 97.69 170 GLN A CA 1
ATOM 1362 C C . GLN A 1 170 ? -19.307 -8.492 10.832 1.00 97.69 170 GLN A C 1
ATOM 1364 O O . GLN A 1 170 ? -19.300 -8.143 9.651 1.00 97.69 170 GLN A O 1
ATOM 1369 N N . LEU A 1 171 ? -18.267 -8.291 11.647 1.00 97.88 171 LEU A N 1
ATOM 1370 C CA . LEU A 1 171 ? -17.043 -7.655 11.180 1.00 97.88 171 LEU A CA 1
ATOM 1371 C C . LEU A 1 171 ? -16.378 -8.484 10.068 1.00 97.88 171 LEU A C 1
ATOM 1373 O O . LEU A 1 171 ? -16.019 -7.928 9.035 1.00 97.88 171 LEU A O 1
ATOM 1377 N N . ARG A 1 172 ? -16.263 -9.815 10.206 1.00 97.38 172 ARG A N 1
ATOM 1378 C CA . ARG A 1 172 ? -15.718 -10.697 9.149 1.00 97.38 172 ARG A CA 1
ATOM 1379 C C . ARG A 1 172 ? -16.476 -10.549 7.835 1.00 97.38 172 ARG A C 1
ATOM 1381 O O . ARG A 1 172 ? -15.833 -10.425 6.791 1.00 97.38 172 ARG A O 1
ATOM 1388 N N . LEU A 1 173 ? -17.806 -10.542 7.895 1.00 96.19 173 LEU A N 1
ATOM 1389 C CA . LEU A 1 173 ? -18.656 -10.373 6.721 1.00 96.19 173 LEU A CA 1
ATOM 1390 C C . LEU A 1 173 ? -18.439 -9.001 6.070 1.00 96.19 173 LEU A C 1
ATOM 1392 O O . LEU A 1 173 ? -18.219 -8.929 4.863 1.00 96.19 173 LEU A O 1
ATOM 1396 N N . ALA A 1 174 ? -18.412 -7.924 6.860 1.00 96.81 174 ALA A N 1
ATOM 1397 C CA . ALA A 1 174 ? -18.119 -6.583 6.356 1.00 96.81 174 ALA A CA 1
ATOM 1398 C C . ALA A 1 174 ? -16.756 -6.514 5.657 1.00 96.81 174 ALA A C 1
ATOM 1400 O O . ALA A 1 174 ? -16.659 -5.996 4.546 1.00 96.81 174 ALA A O 1
ATOM 1401 N N . LEU A 1 175 ? -15.707 -7.075 6.268 1.00 96.50 175 LEU A N 1
ATOM 1402 C CA . LEU A 1 175 ? -14.373 -7.094 5.666 1.00 96.50 175 LEU A CA 1
ATOM 1403 C C . LEU A 1 175 ? -14.349 -7.896 4.359 1.00 96.50 175 LEU A C 1
ATOM 1405 O O . LEU A 1 175 ? -13.681 -7.480 3.421 1.00 96.50 175 LEU A O 1
ATOM 1409 N N . GLN A 1 176 ? -15.093 -9.000 4.261 1.00 90.75 176 GLN A N 1
ATOM 1410 C CA . GLN A 1 176 ? -15.191 -9.782 3.025 1.00 90.75 176 GLN A CA 1
ATOM 1411 C C . GLN A 1 176 ? -15.887 -9.002 1.900 1.00 90.75 176 GLN A C 1
ATOM 1413 O O . GLN A 1 176 ? -15.425 -9.024 0.759 1.00 90.75 176 GLN A O 1
ATOM 1418 N N . LEU A 1 177 ? -16.962 -8.273 2.216 1.00 89.62 177 LEU A N 1
ATOM 1419 C CA . LEU A 1 177 ? -17.642 -7.402 1.252 1.00 89.62 177 LEU A CA 1
ATOM 1420 C C . LEU A 1 177 ? -16.712 -6.287 0.755 1.00 89.62 177 LEU A C 1
ATOM 1422 O O . LEU A 1 177 ? -16.653 -6.021 -0.443 1.00 89.62 177 LEU A O 1
ATOM 1426 N N . LEU A 1 178 ? -15.939 -5.682 1.661 1.00 91.62 178 LEU A N 1
ATOM 1427 C CA . LEU A 1 178 ? -14.948 -4.652 1.337 1.00 91.62 178 LEU A CA 1
ATOM 1428 C C . LEU A 1 178 ? -13.762 -5.189 0.521 1.00 91.62 178 LEU A C 1
ATOM 1430 O O . LEU A 1 178 ? -13.253 -4.498 -0.357 1.00 91.62 178 LEU A O 1
ATOM 1434 N N . GLU A 1 179 ? -13.313 -6.417 0.785 1.00 87.12 179 GLU A N 1
ATOM 1435 C CA . GLU A 1 179 ? -12.249 -7.074 0.014 1.00 87.12 179 GLU A CA 1
ATOM 1436 C C . GLU A 1 179 ? -12.672 -7.325 -1.443 1.00 87.12 179 GLU A C 1
ATOM 1438 O O . GLU A 1 179 ? -11.834 -7.224 -2.339 1.00 87.12 179 GLU A O 1
ATOM 1443 N N . GLY A 1 180 ? -13.956 -7.612 -1.687 1.00 77.69 180 GLY A N 1
ATOM 1444 C CA . GLY A 1 180 ? -14.504 -7.806 -3.033 1.00 77.69 180 GLY A CA 1
ATOM 1445 C C . GLY A 1 180 ? -14.907 -6.510 -3.747 1.00 77.69 180 GLY A C 1
ATOM 1446 O O . GLY A 1 180 ? -14.697 -6.387 -4.950 1.00 77.69 180 GLY A O 1
ATOM 1447 N N . GLY A 1 181 ? -15.483 -5.545 -3.022 1.00 76.38 181 GLY A N 1
ATOM 1448 C CA . GLY A 1 181 ? -16.062 -4.317 -3.588 1.00 76.38 181 GLY A CA 1
ATOM 1449 C C . GLY A 1 181 ? -15.191 -3.061 -3.484 1.00 76.38 181 GLY A C 1
ATOM 1450 O O . GLY A 1 181 ? -15.554 -2.019 -4.032 1.00 76.38 181 GLY A O 1
ATOM 1451 N N . GLY A 1 182 ? -14.057 -3.140 -2.784 1.00 82.06 182 GLY A N 1
ATOM 1452 C CA . GLY A 1 182 ? -13.262 -1.980 -2.389 1.00 82.06 182 GLY A CA 1
ATOM 1453 C C . GLY A 1 182 ? -13.816 -1.284 -1.142 1.00 82.06 182 GLY A C 1
ATOM 1454 O O . GLY A 1 182 ? -14.856 -1.658 -0.605 1.00 82.06 182 GLY A O 1
ATOM 1455 N N . VAL A 1 183 ? -13.101 -0.260 -0.668 1.00 89.62 183 VAL A N 1
ATOM 1456 C CA . VAL A 1 183 ? -13.478 0.513 0.526 1.00 89.62 183 VAL A CA 1
ATOM 1457 C C . VAL A 1 183 ? -14.099 1.849 0.125 1.00 89.62 183 VAL A C 1
ATOM 1459 O O . VAL A 1 183 ? -13.376 2.719 -0.367 1.00 89.62 183 VAL A O 1
ATOM 1462 N N . PRO A 1 184 ? -15.412 2.052 0.342 1.00 88.69 184 PRO A N 1
ATOM 1463 C CA . PRO A 1 184 ? -16.032 3.357 0.161 1.00 88.69 184 PRO A CA 1
ATOM 1464 C C . PRO A 1 184 ? -15.457 4.369 1.151 1.00 88.69 184 PRO A C 1
ATOM 1466 O O . PRO A 1 184 ? -15.328 4.074 2.339 1.00 88.69 184 PRO A O 1
ATOM 1469 N N . ALA A 1 185 ? -15.190 5.593 0.689 1.00 88.56 185 ALA A N 1
ATOM 1470 C CA . ALA A 1 185 ? -14.723 6.675 1.561 1.00 88.56 185 ALA A CA 1
ATOM 1471 C C . ALA A 1 185 ? -15.696 6.937 2.729 1.00 88.56 185 ALA A C 1
ATOM 1473 O O . ALA A 1 185 ? -15.275 7.225 3.844 1.00 88.56 185 ALA A O 1
ATOM 1474 N N . ALA A 1 186 ? -16.996 6.736 2.493 1.00 91.44 186 ALA A N 1
ATOM 1475 C CA . ALA A 1 186 ? -18.060 6.942 3.470 1.00 91.44 186 ALA A CA 1
ATOM 1476 C C . ALA A 1 186 ? -18.011 6.015 4.701 1.00 91.44 186 ALA A C 1
ATOM 1478 O O . ALA A 1 186 ? -18.711 6.307 5.668 1.00 91.44 186 ALA A O 1
ATOM 1479 N N . VAL A 1 187 ? -17.242 4.916 4.664 1.00 95.69 187 VAL A N 1
ATOM 1480 C CA . VAL A 1 187 ? -17.107 3.958 5.784 1.00 95.69 187 VAL A CA 1
ATOM 1481 C C . VAL A 1 187 ? -15.677 3.862 6.327 1.00 95.69 187 VAL A C 1
ATOM 1483 O O . VAL A 1 187 ? -15.337 2.948 7.081 1.00 95.69 187 VAL A O 1
ATOM 1486 N N . LEU A 1 188 ? -14.794 4.774 5.903 1.00 95.75 188 LEU A N 1
ATOM 1487 C CA . LEU A 1 188 ? -13.373 4.744 6.251 1.00 95.75 188 LEU A CA 1
ATOM 1488 C C . LEU A 1 188 ? -13.153 4.902 7.766 1.00 95.75 188 LEU A C 1
ATOM 1490 O O . LEU A 1 188 ? -12.284 4.244 8.345 1.00 95.75 188 LEU A O 1
ATOM 1494 N N . ASN A 1 189 ? -13.965 5.747 8.407 1.00 97.81 189 ASN A N 1
ATOM 1495 C CA . ASN A 1 189 ? -13.889 6.043 9.836 1.00 97.81 189 ASN A CA 1
ATOM 1496 C C . ASN A 1 189 ? -14.347 4.847 10.682 1.00 97.81 189 ASN A C 1
ATOM 1498 O O . ASN A 1 189 ? -13.669 4.463 11.632 1.00 97.81 189 ASN A O 1
ATOM 1502 N N . GLU A 1 190 ? -15.437 4.197 10.287 1.00 97.94 190 GLU A N 1
ATOM 1503 C CA . GLU A 1 190 ? -15.977 2.985 10.900 1.00 97.94 190 GLU A CA 1
ATOM 1504 C C . GLU A 1 190 ? -15.007 1.812 10.732 1.00 97.94 190 GLU A C 1
ATOM 1506 O O . GLU A 1 190 ? -14.768 1.063 11.677 1.00 97.94 190 GLU A O 1
ATOM 1511 N N . LEU A 1 191 ? -14.365 1.692 9.565 1.00 98.00 191 LEU A N 1
ATOM 1512 C CA . LEU A 1 191 ? -13.324 0.693 9.330 1.00 98.00 191 LEU A CA 1
ATOM 1513 C C . LEU A 1 191 ? -12.100 0.926 10.231 1.00 98.00 191 LEU A C 1
ATOM 1515 O O . LEU A 1 191 ? -11.547 -0.023 10.793 1.00 98.00 191 LEU A O 1
ATOM 1519 N N . TYR A 1 192 ? -11.674 2.181 10.407 1.00 98.00 192 TYR A N 1
ATOM 1520 C CA . TYR A 1 192 ? -10.606 2.515 11.351 1.00 98.00 192 TYR A CA 1
ATOM 1521 C C . TYR A 1 192 ? -11.019 2.232 12.796 1.00 98.00 192 TYR A C 1
ATOM 1523 O O . TYR A 1 192 ? -10.232 1.652 13.549 1.00 98.00 192 TYR A O 1
ATOM 1531 N N . ALA A 1 193 ? -12.252 2.567 13.177 1.00 97.56 193 ALA A N 1
ATOM 1532 C CA . ALA A 1 193 ? -12.778 2.266 14.500 1.00 97.56 193 ALA A CA 1
ATOM 1533 C C . ALA A 1 193 ? -12.775 0.755 14.774 1.00 97.56 193 ALA A C 1
ATOM 1535 O O . ALA A 1 193 ? -12.237 0.318 15.792 1.00 97.56 193 ALA A O 1
ATOM 1536 N N . ALA A 1 194 ? -13.229 -0.055 13.814 1.00 97.81 194 ALA A N 1
ATOM 1537 C CA . ALA A 1 194 ? -13.185 -1.513 13.896 1.00 97.81 194 ALA A CA 1
ATOM 1538 C C . ALA A 1 194 ? -11.756 -2.043 14.115 1.00 97.81 194 ALA A C 1
ATOM 1540 O O . ALA A 1 194 ? -11.536 -2.926 14.944 1.00 97.81 194 ALA A O 1
ATOM 1541 N N . TYR A 1 195 ? -10.753 -1.478 13.427 1.00 97.62 195 TYR A N 1
ATOM 1542 C CA . TYR A 1 195 ? -9.341 -1.829 13.635 1.00 97.62 195 TYR A CA 1
ATOM 1543 C C . TYR A 1 195 ? -8.866 -1.541 15.069 1.00 97.62 195 TYR A C 1
ATOM 1545 O O . TYR A 1 195 ? -8.098 -2.321 15.642 1.00 97.62 195 TYR A O 1
ATOM 1553 N N . ARG A 1 196 ? -9.294 -0.412 15.642 1.00 96.31 196 ARG A N 1
ATOM 1554 C CA . ARG A 1 196 ? -8.892 0.022 16.985 1.00 96.31 196 ARG A CA 1
ATOM 1555 C C . ARG A 1 196 ? -9.556 -0.803 18.083 1.00 96.31 196 ARG A C 1
ATOM 1557 O O . ARG A 1 196 ? -8.874 -1.126 19.054 1.00 96.31 196 ARG A O 1
ATOM 1564 N N . LEU A 1 197 ? -10.834 -1.132 17.912 1.00 95.31 197 LEU A N 1
ATOM 1565 C CA . LEU A 1 197 ? -11.677 -1.735 18.945 1.00 95.31 197 LEU A CA 1
ATOM 1566 C C . LEU A 1 197 ? -11.662 -3.267 18.933 1.00 95.31 197 LEU A C 1
ATOM 1568 O O . LEU A 1 197 ? -11.821 -3.879 19.983 1.00 95.31 197 LEU A O 1
ATOM 1572 N N . THR A 1 198 ? -11.430 -3.909 17.783 1.00 96.44 198 THR A N 1
ATOM 1573 C CA . THR A 1 198 ? -11.452 -5.379 17.720 1.00 96.44 198 THR A CA 1
ATOM 1574 C C . THR A 1 198 ? -10.381 -6.012 18.623 1.00 96.44 198 THR A C 1
ATOM 1576 O O . THR A 1 198 ? -9.245 -5.534 18.708 1.00 96.44 198 THR A O 1
ATOM 1579 N N . GLY A 1 199 ? -10.717 -7.119 19.289 1.00 95.19 199 GLY A N 1
ATOM 1580 C CA . GLY A 1 199 ? -9.764 -7.930 20.057 1.00 95.19 199 GLY A CA 1
ATOM 1581 C C . GLY A 1 199 ? -8.962 -8.906 19.188 1.00 95.19 199 GLY A C 1
ATOM 1582 O O . GLY A 1 199 ? -7.829 -9.255 19.522 1.00 95.19 199 GLY A O 1
ATOM 1583 N N . SER A 1 200 ? -9.504 -9.307 18.035 1.00 97.50 200 SER A N 1
ATOM 1584 C CA . SER A 1 200 ? -8.903 -10.330 17.178 1.00 97.50 200 SER A CA 1
ATOM 1585 C C . SER A 1 200 ? -7.701 -9.810 16.388 1.00 97.50 200 SER A C 1
ATOM 1587 O O . SER A 1 200 ? -7.799 -8.920 15.538 1.00 97.50 200 SER A O 1
ATOM 1589 N N . ALA A 1 201 ? -6.540 -10.434 16.602 1.00 97.19 201 ALA A N 1
ATOM 1590 C CA . ALA A 1 201 ? -5.315 -10.130 15.862 1.00 97.19 201 ALA A CA 1
ATOM 1591 C C . ALA A 1 201 ? -5.415 -10.459 14.360 1.00 97.19 201 ALA A C 1
ATOM 1593 O O . ALA A 1 201 ? -4.682 -9.892 13.544 1.00 97.19 201 ALA A O 1
ATOM 1594 N N . GLU A 1 202 ? -6.279 -11.399 13.976 1.00 96.94 202 GLU A N 1
ATOM 1595 C CA . GLU A 1 202 ? -6.567 -11.703 12.573 1.00 96.94 202 GLU A CA 1
ATOM 1596 C C . GLU A 1 202 ? -7.339 -10.550 11.921 1.00 96.94 202 GLU A C 1
ATOM 1598 O O . GLU A 1 202 ? -6.891 -10.009 10.905 1.00 96.94 202 GLU A O 1
ATOM 1603 N N . LEU A 1 203 ? -8.434 -10.111 12.551 1.00 97.50 203 LEU A N 1
ATOM 1604 C CA . LEU A 1 203 ? -9.262 -9.017 12.046 1.00 97.50 203 LEU A CA 1
ATOM 1605 C C . LEU A 1 203 ? -8.470 -7.714 11.989 1.00 97.50 203 LEU A C 1
ATOM 1607 O O . LEU A 1 203 ? -8.461 -7.076 10.941 1.00 97.50 203 LEU A O 1
ATOM 1611 N N . LYS A 1 204 ? -7.659 -7.392 13.010 1.00 97.44 204 LYS A N 1
ATOM 1612 C CA . LYS A 1 204 ? -6.744 -6.231 12.953 1.00 97.44 204 LYS A CA 1
ATOM 1613 C C . LYS A 1 204 ? -5.870 -6.228 11.705 1.00 97.44 204 LYS A C 1
ATOM 1615 O O . LYS A 1 204 ? -5.698 -5.185 11.074 1.00 97.44 204 LYS A O 1
ATOM 1620 N N . ARG A 1 205 ? -5.299 -7.381 11.343 1.00 96.31 205 ARG A N 1
ATOM 1621 C CA . ARG A 1 205 ? -4.425 -7.508 10.167 1.00 96.31 205 ARG A CA 1
ATOM 1622 C C . ARG A 1 205 ? -5.196 -7.320 8.863 1.00 96.31 205 ARG A C 1
ATOM 1624 O O . ARG A 1 205 ? -4.667 -6.678 7.956 1.00 96.31 205 ARG A O 1
ATOM 1631 N N . ARG A 1 206 ? -6.414 -7.860 8.760 1.00 96.06 206 ARG A N 1
ATOM 1632 C CA . ARG A 1 206 ? -7.284 -7.685 7.584 1.00 96.06 206 ARG A CA 1
ATOM 1633 C C . ARG A 1 206 ? -7.743 -6.235 7.444 1.00 96.06 206 ARG A C 1
ATOM 1635 O O . ARG A 1 206 ? -7.491 -5.626 6.409 1.00 96.06 206 ARG A O 1
ATOM 1642 N N . THR A 1 207 ? -8.272 -5.640 8.509 1.00 97.38 207 THR A N 1
ATOM 1643 C CA . THR A 1 207 ? -8.728 -4.244 8.526 1.00 97.38 207 THR A CA 1
ATOM 1644 C C . THR A 1 207 ? -7.603 -3.265 8.188 1.00 97.38 207 THR A C 1
ATOM 1646 O O . THR A 1 207 ? -7.769 -2.398 7.336 1.00 97.38 207 THR A O 1
ATOM 1649 N N . MET A 1 208 ? -6.409 -3.440 8.771 1.00 96.81 208 MET A N 1
ATOM 1650 C CA . MET A 1 208 ? -5.245 -2.596 8.461 1.00 96.81 208 MET A CA 1
ATOM 1651 C C . MET A 1 208 ? -4.798 -2.718 6.997 1.00 96.81 208 MET A C 1
ATOM 1653 O O . MET A 1 208 ? -4.319 -1.744 6.416 1.00 96.81 208 MET A O 1
ATOM 1657 N N . ARG A 1 209 ? -4.939 -3.898 6.382 1.00 93.44 209 ARG A N 1
ATOM 1658 C CA . ARG A 1 209 ? -4.627 -4.092 4.959 1.00 93.44 209 ARG A CA 1
ATOM 1659 C C . ARG A 1 209 ? -5.570 -3.273 4.081 1.00 93.44 209 ARG A C 1
ATOM 1661 O O . ARG A 1 209 ? -5.082 -2.537 3.231 1.00 93.44 209 ARG A O 1
ATOM 1668 N N . LEU A 1 210 ? -6.875 -3.357 4.347 1.00 93.75 210 LEU A N 1
ATOM 1669 C CA . LEU A 1 210 ? -7.902 -2.599 3.629 1.00 93.75 210 LEU A CA 1
ATOM 1670 C C . LEU A 1 210 ? -7.730 -1.086 3.799 1.00 93.75 210 LEU A C 1
ATOM 1672 O O . LEU A 1 210 ? -7.758 -0.352 2.814 1.00 93.75 210 LEU A O 1
ATOM 1676 N N . LEU A 1 211 ? -7.466 -0.620 5.024 1.00 95.88 211 LEU A N 1
ATOM 1677 C CA . LEU A 1 211 ? -7.202 0.796 5.294 1.00 95.88 211 LEU A CA 1
ATOM 1678 C C . LEU A 1 211 ? -6.015 1.312 4.475 1.00 95.88 211 LEU A C 1
ATOM 1680 O O . LEU A 1 211 ? -6.125 2.341 3.819 1.00 95.88 211 LEU A O 1
ATOM 1684 N N . ARG A 1 212 ? -4.897 0.576 4.443 1.00 92.44 212 ARG A N 1
ATOM 1685 C CA . ARG A 1 212 ? -3.699 0.974 3.681 1.00 92.44 212 ARG A CA 1
ATOM 1686 C C . ARG A 1 212 ? -3.917 1.024 2.173 1.00 92.44 212 ARG A C 1
ATOM 1688 O O . ARG A 1 212 ? -3.244 1.813 1.520 1.00 92.44 212 ARG A O 1
ATOM 1695 N N . SER A 1 213 ? -4.798 0.182 1.632 1.00 85.38 213 SER A N 1
ATOM 1696 C CA . SER A 1 213 ? -5.172 0.238 0.214 1.00 85.38 213 SER A CA 1
ATOM 1697 C C . SER A 1 213 ? -6.167 1.355 -0.102 1.00 85.38 213 SER A C 1
ATOM 1699 O O . SER A 1 213 ? -6.236 1.790 -1.246 1.00 85.38 213 SER A O 1
ATOM 1701 N N . ALA A 1 214 ? -6.940 1.806 0.889 1.00 87.12 214 ALA A N 1
ATOM 1702 C CA . ALA A 1 214 ? -7.979 2.814 0.700 1.00 87.12 214 ALA A CA 1
ATOM 1703 C C . ALA A 1 214 ? -7.441 4.252 0.760 1.00 87.12 214 ALA A C 1
ATOM 1705 O O . ALA A 1 214 ? -7.958 5.118 0.057 1.00 87.12 214 ALA A O 1
ATOM 1706 N N . VAL A 1 215 ? -6.403 4.500 1.567 1.00 88.38 215 VAL A N 1
ATOM 1707 C CA . VAL A 1 215 ? -5.882 5.851 1.837 1.00 88.38 215 VAL A CA 1
ATOM 1708 C C . VAL A 1 215 ? -4.570 6.158 1.114 1.00 88.38 215 VAL A C 1
ATOM 1710 O O . VAL A 1 215 ? -3.746 5.277 0.850 1.00 88.38 215 VAL A O 1
ATOM 1713 N N . GLY A 1 216 ? -4.359 7.439 0.831 1.00 83.50 216 GLY A N 1
ATOM 1714 C CA . GLY A 1 216 ? -3.131 8.012 0.308 1.00 83.50 216 GLY A CA 1
ATOM 1715 C C . GLY A 1 216 ? -2.047 8.189 1.373 1.00 83.50 216 GLY A C 1
ATOM 1716 O O . GLY A 1 216 ? -2.065 7.598 2.455 1.00 83.50 216 GLY A O 1
ATOM 1717 N N . ARG A 1 217 ? -1.035 8.999 1.050 1.00 82.56 217 ARG A N 1
ATOM 1718 C CA . ARG A 1 217 ? 0.166 9.147 1.887 1.00 82.56 217 ARG A CA 1
ATOM 1719 C C . ARG A 1 217 ? -0.134 9.751 3.262 1.00 82.56 217 ARG A C 1
ATOM 1721 O O . ARG A 1 217 ? 0.363 9.221 4.254 1.00 82.56 217 ARG A O 1
ATOM 1728 N N . SER A 1 218 ? -0.934 10.815 3.320 1.00 89.06 218 SER A N 1
ATOM 1729 C CA . SER A 1 218 ? -1.294 11.482 4.578 1.00 89.06 218 SER A CA 1
ATOM 1730 C C . SER A 1 218 ? -2.107 10.552 5.485 1.00 89.06 218 SER A C 1
ATOM 1732 O O . SER A 1 218 ? -1.762 10.384 6.656 1.00 89.06 218 SER A O 1
ATOM 1734 N N . GLY A 1 219 ? -3.084 9.823 4.936 1.00 92.19 219 GLY A N 1
ATOM 1735 C CA . GLY A 1 219 ? -3.799 8.774 5.661 1.00 92.19 219 GLY A CA 1
ATOM 1736 C C . GLY A 1 219 ? -2.889 7.639 6.146 1.00 92.19 219 GLY A C 1
ATOM 1737 O O . GLY A 1 219 ? -3.016 7.184 7.281 1.00 92.19 219 GLY A O 1
ATOM 1738 N N . GLN A 1 220 ? -1.900 7.201 5.359 1.00 91.75 220 GLN A N 1
ATOM 1739 C CA . GLN A 1 220 ? -0.933 6.196 5.827 1.00 91.75 220 GLN A CA 1
ATOM 1740 C C . GLN A 1 220 ? -0.064 6.698 6.985 1.00 91.75 220 GLN A C 1
ATOM 1742 O O . GLN A 1 220 ? 0.280 5.916 7.876 1.00 91.75 220 GLN A O 1
ATOM 1747 N N . GLU A 1 221 ? 0.312 7.976 6.981 1.00 91.88 221 GLU A N 1
ATOM 1748 C CA . GLU A 1 221 ? 1.025 8.603 8.095 1.00 91.88 221 GLU A CA 1
ATOM 1749 C C . GLU A 1 221 ? 0.135 8.683 9.340 1.00 91.88 221 GLU A C 1
ATOM 1751 O O . GLU A 1 221 ? 0.595 8.338 10.431 1.00 91.88 221 GLU A O 1
ATOM 1756 N N . PHE A 1 222 ? -1.151 9.008 9.181 1.00 96.12 222 PHE A N 1
ATOM 1757 C CA . PHE A 1 222 ? -2.143 8.928 10.254 1.00 96.12 222 PHE A CA 1
ATOM 1758 C C . PHE A 1 222 ? -2.254 7.516 10.844 1.00 96.12 222 PHE A C 1
ATOM 1760 O O . PHE A 1 222 ? -2.133 7.350 12.056 1.00 96.12 222 PHE A O 1
ATOM 1767 N N . LEU A 1 223 ? -2.372 6.476 10.010 1.00 96.06 223 LEU A N 1
ATOM 1768 C CA . LEU A 1 223 ? -2.477 5.077 10.455 1.00 96.06 223 LEU A CA 1
ATOM 1769 C C . LEU A 1 223 ? -1.266 4.590 11.273 1.00 96.06 223 LEU A C 1
ATOM 1771 O O . LEU A 1 223 ? -1.370 3.597 11.997 1.00 96.06 223 LEU A O 1
ATOM 1775 N N . ARG A 1 224 ? -0.106 5.251 11.158 1.00 94.19 224 ARG A N 1
ATOM 1776 C CA . ARG A 1 224 ? 1.093 4.947 11.960 1.00 94.19 224 ARG A CA 1
ATOM 1777 C C . ARG A 1 224 ? 1.056 5.585 13.347 1.00 94.19 224 ARG A C 1
ATOM 1779 O O . ARG A 1 224 ? 1.743 5.090 14.242 1.00 94.19 224 ARG A O 1
ATOM 1786 N N . LYS A 1 225 ? 0.282 6.656 13.539 1.00 92.75 225 LYS A N 1
ATOM 1787 C CA . LYS A 1 225 ? 0.152 7.336 14.830 1.00 92.75 225 LYS A CA 1
ATOM 1788 C C . LYS A 1 225 ? -0.616 6.431 15.796 1.00 92.75 225 LYS A C 1
ATOM 1790 O O . LYS A 1 225 ? -1.747 6.022 15.537 1.00 92.75 225 LYS A O 1
ATOM 1795 N N . ARG A 1 226 ? -0.005 6.117 16.939 1.00 89.56 226 ARG A N 1
ATOM 1796 C CA . ARG A 1 226 ? -0.684 5.445 18.054 1.00 89.56 226 ARG A CA 1
ATOM 1797 C C . ARG A 1 226 ? -1.277 6.501 18.975 1.00 89.56 226 ARG A C 1
ATOM 1799 O O . ARG A 1 226 ? -0.630 6.914 19.928 1.00 89.56 226 ARG A O 1
ATOM 1806 N N . ILE A 1 227 ? -2.483 6.952 18.649 1.00 92.19 227 ILE A N 1
ATOM 1807 C CA . ILE A 1 227 ? -3.207 7.929 19.469 1.00 92.19 227 ILE A CA 1
ATOM 1808 C C . ILE A 1 227 ? -3.865 7.175 20.634 1.00 92.19 227 ILE A C 1
ATOM 1810 O O . ILE A 1 227 ? -4.707 6.313 20.357 1.00 92.19 227 ILE A O 1
ATOM 1814 N N . PRO A 1 228 ? -3.473 7.410 21.898 1.00 93.06 228 PRO A N 1
ATOM 1815 C CA . PRO A 1 228 ? -4.140 6.810 23.052 1.00 93.06 228 PRO A CA 1
ATOM 1816 C C . PRO A 1 228 ? -5.602 7.278 23.129 1.00 93.06 228 PRO A C 1
ATOM 1818 O O . PRO A 1 228 ? -5.912 8.383 22.700 1.00 93.06 228 PRO A O 1
ATOM 1821 N N . LEU A 1 229 ? -6.496 6.423 23.636 1.00 92.25 229 LEU A N 1
ATOM 1822 C CA . LEU A 1 229 ? -7.923 6.761 23.789 1.00 92.25 229 LEU A CA 1
ATOM 1823 C C . LEU A 1 229 ? -8.254 7.361 25.163 1.00 92.25 229 LEU A C 1
ATOM 1825 O O . LEU A 1 229 ? -9.338 7.893 25.346 1.00 92.25 229 LEU A O 1
ATOM 1829 N N . GLU A 1 230 ? -7.296 7.321 26.091 1.00 90.38 230 GLU A N 1
ATOM 1830 C CA . GLU A 1 230 ? -7.428 7.862 27.441 1.00 90.38 230 GLU A CA 1
ATOM 1831 C C . GLU A 1 230 ? -6.335 8.910 27.714 1.00 90.38 230 GLU A C 1
ATOM 1833 O O . GLU A 1 230 ? -5.176 8.690 27.332 1.00 90.38 230 GLU A O 1
ATOM 1838 N N . PRO A 1 231 ? -6.655 10.029 28.393 1.00 93.56 231 PRO A N 1
ATOM 1839 C CA . PRO A 1 231 ? -8.002 10.455 28.794 1.00 93.56 231 PRO A CA 1
ATOM 1840 C C . PRO A 1 231 ? -8.854 10.911 27.594 1.00 93.56 231 PRO A C 1
ATOM 1842 O O . PRO A 1 231 ? -8.323 11.503 26.650 1.00 93.56 231 PRO A O 1
ATOM 1845 N N . VAL A 1 232 ? -10.169 10.668 27.663 1.00 92.94 232 VAL A N 1
ATOM 1846 C CA . VAL A 1 232 ? -11.160 10.923 26.593 1.00 92.94 232 VAL A CA 1
ATOM 1847 C C . VAL A 1 232 ? -11.027 12.311 25.959 1.00 92.94 232 VAL A C 1
ATOM 1849 O O . VAL A 1 232 ? -10.887 12.406 24.740 1.00 92.94 232 VAL A O 1
ATOM 1852 N N . ASP A 1 233 ? -11.003 13.390 26.747 1.00 92.50 233 ASP A N 1
ATOM 1853 C CA . ASP A 1 233 ? -10.961 14.763 26.208 1.00 92.50 233 ASP A CA 1
ATOM 1854 C C . ASP A 1 233 ? -9.720 15.011 25.342 1.00 92.50 233 ASP A C 1
ATOM 1856 O O . ASP A 1 233 ? -9.798 15.554 24.237 1.00 92.50 233 ASP A O 1
ATOM 1860 N N . ARG A 1 234 ? -8.567 14.517 25.807 1.00 94.62 234 ARG A N 1
ATOM 1861 C CA . ARG A 1 234 ? -7.303 14.625 25.078 1.00 94.62 234 ARG A CA 1
ATOM 1862 C C . ARG A 1 234 ? -7.299 13.741 23.836 1.00 94.62 234 ARG A C 1
ATOM 1864 O O . ARG A 1 234 ? -6.755 14.145 22.811 1.00 94.62 234 ARG A O 1
ATOM 1871 N N . ALA A 1 235 ? -7.891 12.551 23.910 1.00 94.75 235 ALA A N 1
ATOM 1872 C CA . ALA A 1 235 ? -8.003 11.653 22.767 1.00 94.75 235 ALA A CA 1
ATOM 1873 C C . ALA A 1 235 ? -8.850 12.268 21.647 1.00 94.75 235 ALA A C 1
ATOM 1875 O O . ALA A 1 235 ? -8.450 12.205 20.483 1.00 94.75 235 ALA A O 1
ATOM 1876 N N . ARG A 1 236 ? -9.966 12.926 21.991 1.00 96.38 236 ARG A N 1
ATOM 1877 C CA . ARG A 1 236 ? -10.823 13.638 21.030 1.00 96.38 236 ARG A CA 1
ATOM 1878 C C . ARG A 1 236 ? -10.058 14.744 20.305 1.00 96.38 236 ARG A C 1
ATOM 1880 O O . ARG A 1 236 ? -10.054 14.771 19.077 1.00 96.38 236 ARG A O 1
ATOM 1887 N N . GLU A 1 237 ? -9.349 15.603 21.039 1.00 95.94 237 GLU A N 1
ATOM 1888 C CA . GLU A 1 237 ? -8.531 16.673 20.445 1.00 95.94 237 GLU A CA 1
ATOM 1889 C C . GLU A 1 237 ? -7.413 16.106 19.552 1.00 95.94 237 GLU A C 1
ATOM 1891 O O . GLU A 1 237 ? -7.199 16.562 18.426 1.00 95.94 237 GLU A O 1
ATOM 1896 N N . GLN A 1 238 ? -6.721 15.064 20.024 1.00 95.88 238 GLN A N 1
ATOM 1897 C CA . GLN A 1 238 ? -5.638 14.427 19.278 1.00 95.88 238 GLN A CA 1
ATOM 1898 C C . GLN A 1 238 ? -6.119 13.745 17.998 1.00 95.88 238 GLN A C 1
ATOM 1900 O O . GLN A 1 238 ? -5.416 13.821 16.991 1.00 95.88 238 GLN A O 1
ATOM 1905 N N . LEU A 1 239 ? -7.280 13.082 18.016 1.00 96.31 239 LEU A N 1
ATOM 1906 C CA . LEU A 1 239 ? -7.873 12.464 16.827 1.00 96.31 239 LEU A CA 1
ATOM 1907 C C . LEU A 1 239 ? -8.239 13.523 15.788 1.00 96.31 239 LEU A C 1
ATOM 1909 O O . LEU A 1 239 ? -7.827 13.383 14.637 1.00 96.31 239 LEU A O 1
ATOM 1913 N N . THR A 1 240 ? -8.917 14.597 16.205 1.00 96.44 240 THR A N 1
ATOM 1914 C CA . THR A 1 240 ? -9.273 15.729 15.336 1.00 96.44 240 THR A CA 1
ATOM 1915 C C . THR A 1 240 ? -8.041 16.324 14.673 1.00 96.44 240 THR A C 1
ATOM 1917 O O . THR A 1 240 ? -7.929 16.306 13.449 1.00 96.44 240 THR A O 1
ATOM 1920 N N . ARG A 1 241 ? -7.052 16.733 15.473 1.00 96.50 241 ARG A N 1
ATOM 1921 C CA . ARG A 1 241 ? -5.820 17.346 14.966 1.00 96.50 241 ARG A CA 1
ATOM 1922 C C . ARG A 1 241 ? -4.997 16.398 14.097 1.00 96.50 241 ARG A C 1
ATOM 1924 O O . ARG A 1 241 ? -4.337 16.818 13.155 1.00 96.50 241 ARG A O 1
ATOM 1931 N N . ALA A 1 242 ? -4.967 15.106 14.420 1.00 95.56 242 ALA A N 1
ATOM 1932 C CA . ALA A 1 242 ? -4.183 14.149 13.650 1.00 95.56 242 ALA A CA 1
ATOM 1933 C C . ALA A 1 242 ? -4.797 13.829 12.284 1.00 95.56 242 ALA A C 1
ATOM 1935 O O . ALA A 1 242 ? -4.027 13.460 11.392 1.00 95.56 242 ALA A O 1
ATOM 1936 N N . ALA A 1 243 ? -6.125 13.928 12.161 1.00 96.50 243 ALA A N 1
ATOM 1937 C CA . ALA A 1 243 ? -6.886 13.661 10.946 1.00 96.50 243 ALA A CA 1
ATOM 1938 C C . ALA A 1 243 ? -6.926 14.857 9.973 1.00 96.50 243 ALA A C 1
ATOM 1940 O O . ALA A 1 243 ? -7.260 14.665 8.803 1.00 96.50 243 ALA A O 1
ATOM 1941 N N . GLU A 1 244 ? -6.549 16.064 10.411 1.00 96.50 244 GLU A N 1
ATOM 1942 C CA . GLU A 1 244 ? -6.430 17.241 9.540 1.00 96.50 244 GLU A CA 1
ATOM 1943 C C . GLU A 1 244 ? -5.562 16.947 8.302 1.00 96.50 244 GLU A C 1
ATOM 1945 O O . GLU A 1 244 ? -4.432 16.463 8.406 1.00 96.50 244 GLU A O 1
ATOM 1950 N N . GLY A 1 245 ? -6.099 17.231 7.109 1.00 92.38 245 GLY A N 1
ATOM 1951 C CA . GLY A 1 245 ? -5.411 16.985 5.833 1.00 92.38 245 GLY A CA 1
ATOM 1952 C C . GLY A 1 245 ? -5.346 15.511 5.403 1.00 92.38 245 GLY A C 1
ATOM 1953 O O . GLY A 1 245 ? -4.537 15.150 4.542 1.00 92.38 245 GLY A O 1
ATOM 1954 N N . THR A 1 246 ? -6.169 14.646 5.999 1.00 95.00 246 THR A N 1
ATOM 1955 C CA . THR A 1 246 ? -6.284 13.222 5.645 1.00 95.00 246 THR A CA 1
ATOM 1956 C C . THR A 1 246 ? -7.690 12.881 5.148 1.00 95.00 246 THR A C 1
ATOM 1958 O O . THR A 1 246 ? -8.580 13.724 5.129 1.00 95.00 246 THR A O 1
ATOM 1961 N N . GLU A 1 247 ? -7.895 11.628 4.748 1.00 93.62 247 GLU A N 1
ATOM 1962 C CA . GLU A 1 247 ? -9.194 11.082 4.348 1.00 93.62 247 GLU A CA 1
ATOM 1963 C C . GLU A 1 247 ? -10.114 10.744 5.537 1.00 93.62 247 GLU A C 1
ATOM 1965 O O . GLU A 1 247 ? -11.253 10.327 5.332 1.00 93.62 247 GLU A O 1
ATOM 1970 N N . PHE A 1 248 ? -9.625 10.884 6.774 1.00 96.94 248 PHE A N 1
ATOM 1971 C CA . PHE A 1 248 ? -10.386 10.604 7.990 1.00 96.94 248 PHE A CA 1
ATOM 1972 C C . PHE A 1 248 ? -11.110 11.850 8.504 1.00 96.94 248 PHE A C 1
ATOM 1974 O O . PHE A 1 248 ? -10.579 12.957 8.459 1.00 96.94 248 PHE A O 1
ATOM 1981 N N . ASP A 1 249 ? -12.295 11.646 9.081 1.00 97.56 249 ASP A N 1
ATOM 1982 C CA . ASP A 1 249 ? -13.013 12.680 9.824 1.00 97.56 249 ASP A CA 1
ATOM 1983 C C . ASP A 1 249 ? -12.697 12.510 11.310 1.00 97.56 249 ASP A C 1
ATOM 1985 O O . ASP A 1 249 ? -13.185 11.595 11.977 1.00 97.56 249 ASP A O 1
ATOM 1989 N N . GLY A 1 250 ? -11.843 13.388 11.831 1.00 96.19 250 GLY A N 1
ATOM 1990 C CA . GLY A 1 250 ? -11.392 13.299 13.212 1.00 96.19 250 GLY A CA 1
ATOM 1991 C C . GLY A 1 250 ? -12.509 13.483 14.245 1.00 96.19 250 GLY A C 1
ATOM 1992 O O . GLY A 1 250 ? -12.449 12.854 15.302 1.00 96.19 250 GLY A O 1
ATOM 1993 N N . SER A 1 251 ? -13.558 14.249 13.926 1.00 96.25 251 SER A N 1
ATOM 1994 C CA . SER A 1 251 ? -14.714 14.435 14.811 1.00 96.25 251 SER A CA 1
ATOM 1995 C C . SER A 1 251 ? -15.568 13.168 14.891 1.00 96.25 251 SER A C 1
ATOM 1997 O O . SER A 1 251 ? -15.945 12.731 15.981 1.00 96.25 251 SER A O 1
ATOM 1999 N N . LEU A 1 252 ? -15.780 12.503 13.751 1.00 96.69 252 LEU A N 1
ATOM 2000 C CA . LEU A 1 252 ? -16.481 11.225 13.695 1.00 96.69 252 LEU A CA 1
ATOM 2001 C C . LEU A 1 252 ? -15.668 10.117 14.374 1.00 96.69 252 LEU A C 1
ATOM 2003 O O . LEU A 1 252 ? -16.215 9.326 15.138 1.00 96.69 252 LEU A O 1
ATOM 2007 N N . LEU A 1 253 ? -14.349 10.079 14.160 1.00 97.12 253 LEU A N 1
ATOM 2008 C CA . LEU A 1 253 ? -13.468 9.136 14.852 1.00 97.12 253 LEU A CA 1
ATOM 2009 C C . LEU A 1 253 ? -13.498 9.321 16.367 1.00 97.12 253 LEU A C 1
ATOM 2011 O O . LEU A 1 253 ? -13.551 8.332 17.097 1.00 97.12 253 LEU A O 1
ATOM 2015 N N . ALA A 1 254 ? -13.478 10.567 16.838 1.00 96.25 254 ALA A N 1
ATOM 2016 C CA . ALA A 1 254 ? -13.613 10.895 18.250 1.00 96.25 254 ALA A CA 1
ATOM 2017 C C . ALA A 1 254 ? -14.936 10.359 18.823 1.00 96.25 254 ALA A C 1
ATOM 2019 O O . ALA A 1 254 ? -14.918 9.709 19.866 1.00 96.25 254 ALA A O 1
ATOM 2020 N N . ALA A 1 255 ? -16.056 10.548 18.118 1.00 95.94 255 ALA A N 1
ATOM 2021 C CA . ALA A 1 255 ? -17.361 10.029 18.532 1.00 95.94 255 ALA A CA 1
ATOM 2022 C C . ALA A 1 255 ? -17.424 8.489 18.546 1.00 95.94 255 ALA A C 1
ATOM 2024 O O . ALA A 1 255 ? -18.026 7.899 19.442 1.00 95.94 255 ALA A O 1
ATOM 2025 N N . LEU A 1 256 ? -16.789 7.825 17.576 1.00 95.56 256 LEU A N 1
ATOM 2026 C CA . LEU A 1 256 ? -16.783 6.362 17.473 1.00 95.56 256 LEU A CA 1
ATOM 2027 C C . LEU A 1 256 ? -15.889 5.689 18.524 1.00 95.56 256 LEU A C 1
ATOM 2029 O O . LEU A 1 256 ? -16.226 4.609 19.009 1.00 95.56 256 LEU A O 1
ATOM 2033 N N . LEU A 1 257 ? -14.741 6.296 18.838 1.00 95.75 257 LEU A N 1
ATOM 2034 C CA . LEU A 1 257 ? -13.692 5.687 19.663 1.00 95.75 257 LEU A CA 1
ATOM 2035 C C . LEU A 1 257 ? -13.711 6.117 21.129 1.00 95.75 257 LEU A C 1
ATOM 2037 O O . LEU A 1 257 ? -13.174 5.390 21.960 1.00 95.75 257 LEU A O 1
ATOM 2041 N N . CYS A 1 258 ? -14.270 7.287 21.434 1.00 93.44 258 CYS A N 1
ATOM 2042 C CA . CYS A 1 258 ? -14.209 7.903 22.760 1.00 93.44 258 CYS A CA 1
ATOM 2043 C C . CYS A 1 258 ? -15.629 8.028 23.335 1.00 93.44 258 CYS A C 1
ATOM 2045 O O . CYS A 1 258 ? -16.175 9.139 23.430 1.00 93.44 258 CYS A O 1
ATOM 2047 N N . LYS A 1 259 ? -16.226 6.865 23.621 1.00 84.69 259 LYS A N 1
ATOM 2048 C CA . LYS A 1 259 ? -17.540 6.717 24.259 1.00 84.69 259 LYS A CA 1
ATOM 2049 C C . LYS A 1 259 ? -17.441 6.849 25.770 1.00 84.69 259 LYS A C 1
ATOM 2051 O O . LYS A 1 259 ? -16.438 6.348 26.320 1.00 84.69 259 LYS A O 1
#

pLDDT: mean 89.11, std 9.51, range [43.0, 98.0]

Secondary structure (DSSP, 8-state):
-HHHHHHHHHTT--GGGHHHHHHHHTT-GGGGGGS-HHHHHHHHTSS-HHHHHHHHHHHHHHH--S----TT-EEEEES--SS-HHHHHHHHHHTT-EEESS--TTEEEEEE-SSPPP-THHHHS-PEEEEHHHHHHHHHHHS--HHHHS--HHHHHHHHHHHT-S-HHHHHHHHHHHHHH---GGGHHHHHHHHHH---HHHHHHHHHHHHHH--HHHHHHHH------SHHHHHHHHHHHHTTSSS-HHHHHHHH--

Sequence (259 aa):
WLRFLQECRKRGIPVDHRLAVWALDKGEEGLAGQLPIAAWWALLEIPLPSFRRLFRRFVVDRKGEGRPLRPGAELVLLGTFHQTKANLAAQIETAGLKVAIVPGSQTTHIVLGQRPPYFEMLERLPLTWTTEAAVLEYCREKAPSYLQRTAEPASLERLRTMLSSDREEQLRLALQLLEGGGVPAAVLNELYAAYRLTGSAELKRRTMRLLRSAVGRSGQEFLRKRIPLEPVDRAREQLTRAAEGTEFDGSLLAALLCK

Foldseek 3Di:
DVVLVVLCVVLVNDPVCSVLVVCQLVVNCPSVVVDDLVNLLSQLPPPRQSSLVSSLVSCQVVLQPDDADDAAAEEEEFDDALDDPVLLQVLLVLLRYHYDPDDDPRHAEYEDDSRGHDDPVVVVDSHHYHYSLSSLVSSVVRHPQCCVVPVPVVVVVLLLCLLLDPDVVSLVVSLVCCSVRPDDLSCLLSLVLSLVPDPDPVSVVSSVSSNVSNWDDLSVVLVPDPQDCPPLVSSLVCQCVSCVPTSDHSNVNSVSRND